Protein AF-A0A2V3HYH1-F1 (afdb_monomer_lite)

Radius of gyration: 21.78 Å; chains: 1; bounding box: 63×50×68 Å

pLDDT: mean 73.26, std 20.96, range [28.94, 97.0]

Secondary structure (DSSP, 8-state):
-THHHHHHHHHHHHHHHHHHHHHHHHHHSPPPPPEEEE---BTTSPEEEEEE--GGG-EEEEEEEEEEEEEPPPHHHHHHHTT--TTSPPPTTSPPPPPGGGS-S-S----TTS-------SSGGGG-PPPPSEEEE---EEEPTTSEEEEPPPSS---S-EE-SS-EEEEEEEEEEEESSS--EEEEEEE--BPPSSPP--SS-----SS-------------

Structure (mmCIF, N/CA/C/O backbone):
data_AF-A0A2V3HYH1-F1
#
_entry.id   AF-A0A2V3HYH1-F1
#
loop_
_atom_site.group_PDB
_atom_site.id
_atom_site.type_symbol
_atom_site.label_atom_id
_atom_site.label_alt_id
_atom_site.label_comp_id
_atom_site.label_asym_id
_atom_site.label_entity_id
_atom_site.label_seq_id
_atom_site.pdbx_PDB_ins_code
_atom_site.Cartn_x
_atom_site.Cartn_y
_atom_site.Cartn_z
_atom_site.occupancy
_atom_site.B_iso_or_equiv
_atom_site.auth_seq_id
_atom_site.auth_comp_id
_atom_site.auth_asym_id
_atom_site.auth_atom_id
_atom_site.pdbx_PDB_model_num
ATOM 1 N N . ALA A 1 1 ? -46.732 11.524 -10.555 1.00 55.75 1 ALA A N 1
ATOM 2 C CA . ALA A 1 1 ? -45.590 10.914 -11.275 1.00 55.75 1 ALA A CA 1
ATOM 3 C C . ALA A 1 1 ? -44.258 11.677 -11.117 1.00 55.75 1 ALA A C 1
ATOM 5 O O . ALA A 1 1 ? -43.219 11.071 -11.323 1.00 55.75 1 ALA A O 1
ATOM 6 N N . ALA A 1 2 ? -44.240 12.949 -10.685 1.00 59.69 2 ALA A N 1
ATOM 7 C CA . ALA A 1 2 ? -43.010 13.745 -10.530 1.00 59.69 2 ALA A CA 1
ATOM 8 C C . ALA A 1 2 ? -42.016 13.390 -9.379 1.00 59.69 2 ALA A C 1
ATOM 10 O O . ALA A 1 2 ? -40.836 13.688 -9.549 1.00 59.69 2 ALA A O 1
ATOM 11 N N . PRO A 1 3 ? -42.383 12.758 -8.238 1.00 65.25 3 PRO A N 1
ATOM 12 C CA . PRO A 1 3 ? -41.445 12.620 -7.110 1.00 65.25 3 PRO A CA 1
ATOM 13 C C . PRO A 1 3 ? -40.367 11.535 -7.307 1.00 65.25 3 PRO A C 1
ATOM 15 O O . PRO A 1 3 ? -39.332 11.575 -6.650 1.00 65.25 3 PRO A O 1
ATOM 18 N N . LEU A 1 4 ? -40.566 10.594 -8.238 1.00 68.12 4 LEU A N 1
ATOM 19 C CA . LEU A 1 4 ? -39.619 9.503 -8.514 1.00 68.12 4 LEU A CA 1
ATOM 20 C C . LEU A 1 4 ? -38.422 9.930 -9.376 1.00 68.12 4 LEU A C 1
ATOM 22 O O . LEU A 1 4 ? -37.356 9.337 -9.262 1.00 68.12 4 LEU A O 1
ATOM 26 N N . ILE A 1 5 ? -38.570 10.973 -10.201 1.00 80.00 5 ILE A N 1
ATOM 27 C CA . ILE A 1 5 ? -37.501 11.440 -11.103 1.00 80.00 5 ILE A CA 1
ATOM 28 C C . ILE A 1 5 ? -36.428 12.226 -10.330 1.00 80.00 5 ILE A C 1
ATOM 30 O O . ILE A 1 5 ? -35.252 12.177 -10.680 1.00 80.00 5 ILE A O 1
ATOM 34 N N . LEU A 1 6 ? -36.811 12.920 -9.251 1.00 84.56 6 LEU A N 1
ATOM 35 C CA . LEU A 1 6 ? -35.889 13.744 -8.460 1.00 84.56 6 LEU A CA 1
ATOM 36 C C . LEU A 1 6 ? -35.186 12.963 -7.335 1.00 84.56 6 LEU A C 1
ATOM 38 O O . LEU A 1 6 ? -34.133 13.384 -6.857 1.00 84.56 6 LEU A O 1
ATOM 42 N N . ALA A 1 7 ? -35.731 11.814 -6.926 1.00 88.69 7 ALA A N 1
ATOM 43 C CA . ALA A 1 7 ? -35.182 11.010 -5.835 1.00 88.69 7 ALA A CA 1
ATOM 44 C C . ALA A 1 7 ? -33.704 10.601 -6.042 1.00 88.69 7 ALA A C 1
ATOM 46 O O . ALA A 1 7 ? -32.920 10.788 -5.110 1.00 88.69 7 ALA A O 1
ATOM 47 N N . PRO A 1 8 ? -33.256 10.146 -7.233 1.00 87.50 8 PRO A N 1
ATOM 48 C CA . PRO A 1 8 ? -31.846 9.809 -7.451 1.00 87.50 8 PRO A CA 1
ATOM 49 C C . PRO A 1 8 ? -30.900 11.006 -7.287 1.00 87.50 8 PRO A C 1
ATOM 51 O O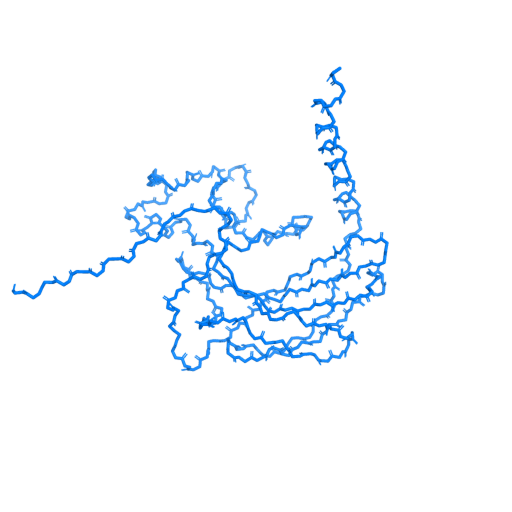 . PRO A 1 8 ? -29.793 10.861 -6.767 1.00 87.50 8 PRO A O 1
ATOM 54 N N . LEU A 1 9 ? -31.335 12.201 -7.700 1.00 88.56 9 LEU A N 1
ATOM 55 C CA . LEU A 1 9 ? -30.552 13.430 -7.557 1.00 88.56 9 LEU A CA 1
ATOM 56 C C . LEU A 1 9 ? -30.429 13.834 -6.087 1.00 88.56 9 LEU A C 1
ATOM 58 O O . LEU A 1 9 ? -29.333 14.151 -5.633 1.00 88.56 9 LEU A O 1
ATOM 62 N N . LEU A 1 10 ? -31.523 13.753 -5.328 1.00 88.62 10 LEU A N 1
ATOM 63 C CA . LEU A 1 10 ? -31.511 14.031 -3.891 1.00 88.62 10 LEU A CA 1
ATOM 64 C C . LEU A 1 10 ? -30.604 13.058 -3.129 1.00 88.62 10 LEU A C 1
ATOM 66 O O . LEU A 1 10 ? -29.829 13.494 -2.282 1.00 88.62 10 LEU A O 1
ATOM 70 N N . ILE A 1 11 ? -30.632 11.765 -3.471 1.00 89.56 11 ILE A N 1
ATOM 71 C CA . ILE A 1 11 ? -29.738 10.763 -2.871 1.00 89.56 11 ILE A CA 1
ATOM 72 C C . ILE A 1 11 ? -28.270 11.113 -3.139 1.00 89.56 11 ILE A C 1
ATOM 74 O O . ILE A 1 11 ? -27.468 11.088 -2.209 1.00 89.56 11 ILE A O 1
ATOM 78 N N . ARG A 1 12 ? -27.914 11.492 -4.375 1.00 87.06 12 ARG A N 1
ATOM 79 C CA . ARG A 1 12 ? -26.540 11.912 -4.708 1.00 87.06 12 ARG A CA 1
ATOM 80 C C . ARG A 1 12 ? -26.102 13.143 -3.926 1.00 87.06 12 ARG A C 1
ATOM 82 O O . ARG A 1 12 ? -24.989 13.169 -3.416 1.00 87.06 12 ARG A O 1
ATOM 89 N N . VAL A 1 13 ? -26.970 14.147 -3.814 1.00 91.19 13 VAL A N 1
ATOM 90 C CA . VAL A 1 13 ? -26.664 15.358 -3.042 1.00 91.19 13 VAL A CA 1
ATOM 91 C C . VAL A 1 13 ? -26.422 15.004 -1.576 1.00 91.19 13 VAL A C 1
ATOM 93 O O . VAL A 1 13 ? -25.418 15.427 -1.012 1.00 91.19 13 VAL A O 1
ATOM 96 N N . ILE A 1 14 ? -27.287 14.185 -0.973 1.00 90.75 14 ILE A N 1
ATOM 97 C CA . ILE A 1 14 ? -27.125 13.738 0.417 1.00 90.75 14 ILE A CA 1
ATOM 98 C C . ILE A 1 14 ? -25.821 12.950 0.585 1.00 90.75 14 ILE A C 1
ATOM 100 O O . ILE A 1 14 ? -25.060 13.239 1.504 1.00 90.75 14 ILE A O 1
ATOM 104 N N . ALA A 1 15 ? -25.532 12.002 -0.309 1.00 85.94 15 ALA A N 1
ATOM 105 C CA . ALA A 1 15 ? -24.303 11.216 -0.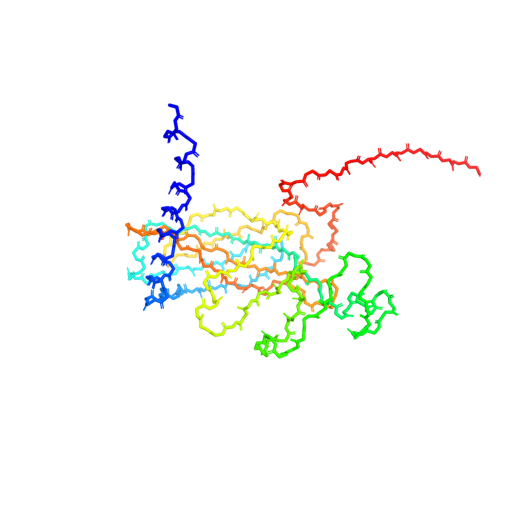269 1.00 85.94 15 ALA A CA 1
ATOM 106 C C . ALA A 1 15 ? -23.051 12.106 -0.342 1.00 85.94 15 ALA A C 1
ATOM 108 O O . ALA A 1 15 ? -22.154 11.953 0.482 1.00 85.94 15 ALA A O 1
ATOM 109 N N . ASN A 1 16 ? -23.028 13.086 -1.251 1.00 84.06 16 ASN A N 1
ATOM 110 C CA . ASN A 1 16 ? -21.917 14.030 -1.378 1.00 84.06 16 ASN A CA 1
ATOM 111 C C . ASN A 1 16 ? -21.762 14.910 -0.130 1.00 84.06 16 ASN A C 1
ATOM 113 O O . ASN A 1 16 ? -20.646 15.137 0.322 1.00 84.06 16 ASN A O 1
ATOM 117 N N . VAL A 1 17 ? -22.863 15.397 0.453 1.00 86.81 17 VAL A N 1
ATOM 118 C CA . VAL A 1 17 ? -22.817 16.206 1.685 1.00 86.81 17 VAL A CA 1
ATOM 119 C C . VAL A 1 17 ? -22.266 15.395 2.854 1.00 86.81 17 VAL A C 1
ATOM 121 O O . VAL A 1 17 ? -21.447 15.898 3.620 1.00 86.81 17 VAL A O 1
ATOM 124 N N . ILE A 1 18 ? -22.711 14.147 2.998 1.00 84.19 18 ILE A N 1
ATOM 125 C CA . ILE A 1 18 ? -22.201 13.237 4.021 1.00 84.19 18 ILE A CA 1
ATOM 126 C C . ILE A 1 18 ? -20.696 13.007 3.808 1.00 84.19 18 ILE A C 1
ATOM 128 O O . ILE A 1 18 ? -19.930 13.101 4.766 1.00 84.19 18 ILE A O 1
ATOM 132 N N . ASP A 1 19 ? -20.266 12.783 2.565 1.00 78.75 19 ASP A N 1
ATOM 133 C CA . ASP A 1 19 ? -18.853 12.587 2.243 1.00 78.75 19 ASP A CA 1
ATOM 134 C C . ASP A 1 19 ? -17.998 13.815 2.592 1.00 78.75 19 ASP A C 1
ATOM 136 O O . ASP A 1 19 ? -17.008 13.690 3.310 1.00 78.75 19 ASP A O 1
ATOM 140 N N . VAL A 1 20 ? -18.438 15.021 2.214 1.00 79.88 20 VAL A N 1
ATOM 141 C CA . VAL A 1 20 ? -17.752 16.287 2.542 1.00 79.88 20 VAL A CA 1
ATOM 142 C C . VAL A 1 20 ? -17.616 16.493 4.050 1.00 79.88 20 VAL A C 1
ATOM 144 O O . VAL A 1 20 ? -16.563 16.926 4.522 1.00 79.88 20 VAL A O 1
ATOM 147 N N . ARG A 1 21 ? -18.659 16.182 4.832 1.00 79.31 21 ARG A N 1
ATOM 148 C CA . ARG A 1 21 ? -18.591 16.296 6.299 1.00 79.31 21 ARG A CA 1
ATOM 149 C C . ARG A 1 21 ? -17.493 15.408 6.871 1.00 79.31 21 ARG A C 1
ATOM 151 O O . ARG A 1 21 ? -16.738 15.867 7.721 1.00 79.31 21 ARG A O 1
ATOM 158 N N . TRP A 1 22 ? -17.362 14.187 6.369 1.00 74.06 22 TRP A N 1
ATOM 159 C CA . TRP A 1 22 ? -16.335 13.256 6.826 1.00 74.06 22 TRP A CA 1
ATOM 160 C C . TRP A 1 22 ? -14.927 13.657 6.407 1.00 74.06 22 TRP A C 1
ATOM 162 O O . TRP A 1 22 ? -14.009 13.565 7.217 1.00 74.06 22 TRP A O 1
ATOM 172 N N . GLN A 1 23 ? -14.751 14.150 5.180 1.00 71.00 23 GLN A N 1
ATOM 173 C CA . GLN A 1 23 ? -13.467 14.709 4.748 1.00 71.00 23 GLN A CA 1
ATOM 174 C C . GLN A 1 23 ? -13.038 15.857 5.665 1.00 71.00 23 GLN A C 1
ATOM 176 O O . GLN A 1 23 ? -11.879 15.950 6.061 1.00 71.00 23 GLN A O 1
ATOM 181 N N . HIS A 1 24 ? -13.991 16.706 6.048 1.00 73.88 24 HIS A N 1
ATOM 182 C CA . HIS A 1 24 ? -13.742 17.825 6.943 1.00 73.88 24 HIS A CA 1
ATOM 183 C C . HIS A 1 24 ? -13.420 17.389 8.380 1.00 73.88 24 HIS A C 1
ATOM 185 O O . HIS A 1 24 ? -12.557 17.989 9.015 1.00 73.88 24 HIS A O 1
ATOM 191 N N . GLU A 1 25 ? -14.090 16.356 8.895 1.00 72.50 25 GLU A N 1
ATOM 192 C CA . GLU A 1 25 ? -13.777 15.759 10.200 1.00 72.50 25 GLU A CA 1
ATOM 193 C C . GLU A 1 25 ? -12.368 15.156 10.209 1.00 72.50 25 GLU A C 1
ATOM 195 O O . GLU A 1 25 ? -11.582 15.468 11.099 1.00 72.50 25 GLU A O 1
ATOM 200 N N . PHE A 1 26 ? -12.005 14.389 9.179 1.00 70.44 26 PHE A N 1
ATOM 201 C CA . PHE A 1 26 ? -10.666 13.813 9.067 1.00 70.44 26 PHE A CA 1
ATOM 202 C C . PHE A 1 26 ? -9.584 14.892 8.907 1.00 70.44 26 PHE A C 1
ATOM 204 O O . PHE A 1 26 ? -8.518 14.795 9.504 1.00 70.44 26 PHE A O 1
ATOM 211 N N . ALA A 1 27 ? -9.845 15.947 8.128 1.00 67.25 27 ALA A N 1
ATOM 212 C CA . ALA A 1 27 ? -8.895 17.045 7.954 1.00 67.25 27 ALA A CA 1
ATOM 213 C C . ALA A 1 27 ? -8.644 17.837 9.251 1.00 67.25 27 ALA A C 1
ATOM 215 O O . ALA A 1 27 ? -7.575 18.424 9.407 1.00 67.25 27 ALA A O 1
ATOM 216 N N . LYS A 1 28 ? -9.621 17.879 10.167 1.00 68.06 28 LYS A N 1
ATOM 217 C CA . LYS A 1 28 ? -9.492 18.540 11.475 1.00 68.06 28 LYS A CA 1
ATOM 218 C C . LYS A 1 28 ? -8.743 17.701 12.501 1.00 68.06 28 LYS A C 1
ATOM 220 O O . LYS A 1 28 ? -8.062 18.279 13.341 1.00 68.06 28 LYS A O 1
ATOM 225 N N . ASP A 1 29 ? -8.903 16.385 12.439 1.00 68.62 29 ASP A N 1
ATOM 226 C CA . ASP A 1 29 ? -8.300 15.435 13.370 1.00 68.62 29 ASP A CA 1
ATOM 227 C C . ASP A 1 29 ? -7.656 14.272 12.592 1.00 68.62 29 ASP A C 1
ATOM 229 O O . ASP A 1 29 ? -8.233 13.176 12.479 1.00 68.62 29 ASP A O 1
ATOM 233 N N . PRO A 1 30 ? -6.494 14.529 11.954 1.00 69.50 30 PRO A N 1
ATOM 234 C CA . PRO A 1 30 ? -5.793 13.507 11.200 1.00 69.50 30 PRO A CA 1
ATOM 235 C C . PRO A 1 30 ? -5.370 12.394 12.153 1.00 69.50 30 PRO A C 1
ATOM 237 O O . PRO A 1 30 ? -4.757 12.633 13.190 1.00 69.50 30 PRO A O 1
ATOM 240 N N . GLN A 1 31 ? -5.708 11.164 11.787 1.00 74.50 31 GLN A N 1
ATOM 241 C CA . GLN A 1 31 ? -5.464 10.008 12.639 1.00 74.50 31 GLN A CA 1
ATOM 242 C C . GLN A 1 31 ? -3.965 9.765 12.822 1.00 74.50 31 GLN A C 1
ATOM 244 O O . GLN A 1 31 ? -3.185 9.903 11.874 1.00 74.50 31 GLN A O 1
ATOM 249 N N . THR A 1 32 ? -3.584 9.358 14.032 1.00 77.56 32 THR A N 1
ATOM 250 C CA . THR A 1 32 ? -2.212 8.958 14.347 1.00 77.56 32 THR A CA 1
ATOM 251 C C . THR A 1 32 ? -1.793 7.787 13.448 1.00 77.56 32 THR A C 1
ATOM 253 O O . THR A 1 32 ? -2.542 6.809 13.339 1.00 77.56 32 THR A O 1
ATOM 25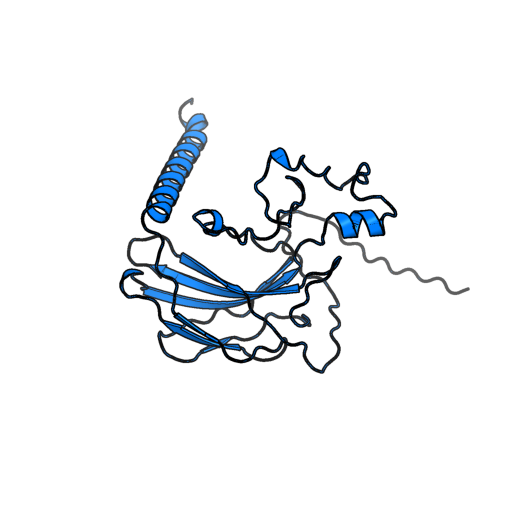6 N N . PRO A 1 33 ? -0.620 7.864 12.793 1.00 79.19 33 PRO A N 1
ATOM 257 C CA . PRO A 1 33 ? -0.064 6.752 12.027 1.00 79.19 33 PRO A CA 1
ATOM 258 C C . PRO A 1 33 ? 0.070 5.479 12.879 1.00 79.19 33 PRO A C 1
ATOM 260 O O . PRO A 1 33 ? 0.459 5.588 14.044 1.00 79.19 33 PRO A O 1
ATOM 263 N N . PRO A 1 34 ? -0.202 4.280 12.333 1.00 87.19 34 PRO A N 1
ATOM 264 C CA . PRO A 1 34 ? 0.166 3.039 13.003 1.00 87.19 34 PRO A CA 1
ATOM 265 C C . PRO A 1 34 ? 1.693 2.915 13.080 1.00 87.19 34 PRO A C 1
ATOM 267 O O . PRO A 1 34 ? 2.409 3.318 12.162 1.00 87.19 34 PRO A O 1
ATOM 270 N N . GLU A 1 35 ? 2.193 2.330 14.161 1.00 90.50 35 GLU A N 1
ATOM 271 C CA . GLU A 1 35 ? 3.593 1.935 14.269 1.00 90.50 35 GLU A CA 1
ATOM 272 C C . GLU A 1 35 ? 3.799 0.617 13.514 1.00 90.50 35 GLU A C 1
ATOM 274 O O . GLU A 1 35 ? 3.053 -0.350 13.707 1.00 90.50 35 GLU A O 1
ATOM 279 N N . LEU A 1 36 ? 4.799 0.599 12.631 1.00 91.88 36 LEU A N 1
ATOM 280 C CA . LEU A 1 36 ? 5.097 -0.521 11.745 1.00 91.88 36 LEU A CA 1
ATOM 281 C C . LEU A 1 36 ? 6.545 -0.960 11.933 1.00 91.88 36 LEU A C 1
ATOM 283 O O . LEU A 1 36 ? 7.468 -0.158 11.801 1.00 91.88 36 LEU A O 1
ATOM 287 N N . VAL A 1 37 ? 6.739 -2.252 12.183 1.00 95.06 37 VAL A N 1
ATOM 288 C CA . VAL A 1 37 ? 8.052 -2.900 12.111 1.00 95.06 37 VAL A CA 1
ATOM 289 C C . VAL A 1 37 ? 8.010 -3.863 10.937 1.00 95.06 37 VAL A C 1
ATOM 291 O O . VAL A 1 37 ? 7.275 -4.848 10.970 1.00 95.06 37 VAL A O 1
ATOM 294 N N . ILE A 1 38 ? 8.764 -3.548 9.887 1.00 93.44 38 ILE A N 1
ATOM 295 C CA . ILE A 1 38 ? 8.757 -4.276 8.616 1.00 93.44 38 ILE A CA 1
ATOM 296 C C . ILE A 1 38 ? 10.118 -4.958 8.443 1.00 93.44 38 ILE A C 1
ATOM 298 O O . ILE A 1 38 ? 11.161 -4.325 8.611 1.00 93.44 38 ILE A O 1
ATOM 302 N N . GLY A 1 39 ? 10.102 -6.258 8.154 1.00 91.88 39 GLY A N 1
ATOM 303 C CA . GLY A 1 39 ? 11.300 -7.038 7.849 1.00 91.88 39 GLY A CA 1
ATOM 304 C C . GLY A 1 39 ? 11.835 -6.790 6.430 1.00 91.88 39 GLY A C 1
ATOM 305 O O . GLY A 1 39 ? 11.235 -6.040 5.661 1.00 91.88 39 GLY A O 1
ATOM 306 N N . PRO A 1 40 ? 12.954 -7.432 6.051 1.00 92.00 40 PRO A N 1
ATOM 307 C CA . PRO A 1 40 ? 13.430 -7.400 4.670 1.00 92.00 40 PRO A CA 1
ATOM 308 C C . PRO A 1 40 ? 12.369 -7.982 3.727 1.00 92.00 40 PRO A C 1
ATOM 310 O O . PRO A 1 40 ? 11.697 -8.960 4.067 1.00 92.00 40 PRO A O 1
ATOM 313 N N . ALA A 1 41 ? 12.226 -7.378 2.549 1.00 91.25 41 ALA A N 1
ATOM 314 C CA . ALA A 1 41 ? 11.209 -7.742 1.576 1.00 91.25 41 ALA A CA 1
ATOM 315 C C . ALA A 1 41 ? 11.858 -8.242 0.283 1.00 91.25 41 ALA A C 1
ATOM 317 O O . ALA A 1 41 ? 12.712 -7.571 -0.291 1.00 91.25 41 ALA A O 1
ATOM 318 N N . THR A 1 42 ? 11.414 -9.398 -0.200 1.00 92.19 42 THR A N 1
ATOM 319 C CA . THR A 1 42 ? 11.831 -9.970 -1.486 1.00 92.19 42 THR A CA 1
ATOM 320 C C . THR A 1 42 ? 10.583 -10.357 -2.264 1.00 92.19 42 THR A C 1
ATOM 322 O O . THR A 1 42 ? 9.614 -10.836 -1.678 1.00 92.19 42 THR A O 1
ATOM 325 N N . SER A 1 43 ? 10.593 -10.129 -3.576 1.00 89.50 43 SER A N 1
ATOM 326 C CA . SER A 1 43 ? 9.411 -10.273 -4.445 1.00 89.50 43 SER A CA 1
ATOM 327 C C . SER A 1 43 ? 8.714 -11.647 -4.411 1.00 89.50 43 SER A C 1
ATOM 329 O O . SER A 1 43 ? 7.520 -11.726 -4.695 1.00 89.50 43 SER A O 1
ATOM 331 N N . ASP A 1 44 ? 9.414 -12.721 -4.035 1.00 88.81 44 ASP A N 1
ATOM 332 C CA . ASP A 1 44 ? 8.915 -14.102 -3.985 1.00 88.81 44 ASP A CA 1
ATOM 333 C C . ASP A 1 44 ? 8.813 -14.685 -2.561 1.00 88.81 44 ASP A C 1
ATOM 335 O O . ASP A 1 44 ? 8.447 -15.854 -2.383 1.00 88.81 44 ASP A O 1
ATOM 339 N N . HIS A 1 45 ? 9.101 -13.890 -1.530 1.00 90.69 45 HIS A N 1
ATOM 340 C CA . HIS A 1 45 ? 9.095 -14.334 -0.140 1.00 90.69 45 HIS A CA 1
ATOM 341 C C . HIS A 1 45 ? 8.036 -13.608 0.698 1.00 90.69 45 HIS A C 1
ATOM 343 O O . HIS A 1 45 ? 7.715 -12.449 0.436 1.00 90.69 45 HIS A O 1
ATOM 349 N N . PRO A 1 46 ? 7.470 -14.269 1.726 1.00 93.81 46 PRO A N 1
ATOM 350 C CA . PRO A 1 46 ? 6.547 -13.606 2.635 1.00 93.81 46 PRO A CA 1
ATOM 351 C C . PRO A 1 46 ? 7.198 -12.438 3.385 1.00 93.81 46 PRO A C 1
ATOM 353 O O . PRO A 1 46 ? 8.301 -12.572 3.913 1.00 93.81 46 PRO A O 1
ATOM 356 N N . LEU A 1 47 ? 6.471 -11.327 3.501 1.00 95.94 47 LEU A N 1
ATOM 357 C CA . LEU A 1 47 ? 6.869 -10.151 4.266 1.00 95.94 47 LEU A CA 1
ATOM 358 C C . LEU A 1 47 ? 6.534 -10.337 5.751 1.00 95.94 47 LEU A C 1
ATOM 360 O O . LEU A 1 47 ? 5.367 -10.520 6.101 1.00 95.94 47 LEU A O 1
ATOM 364 N N . SER A 1 48 ? 7.540 -10.237 6.620 1.00 96.62 48 SER A N 1
ATOM 365 C CA . SER A 1 48 ? 7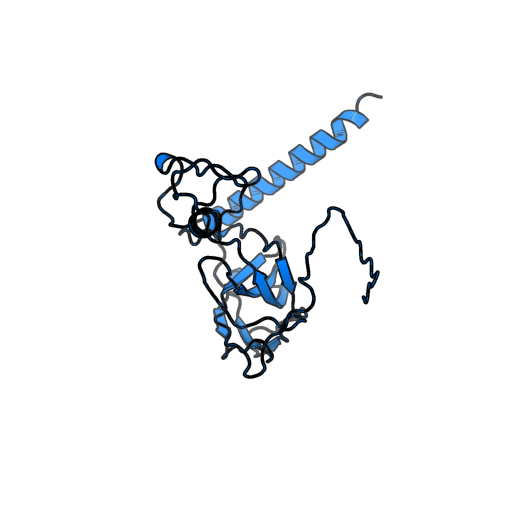.337 -10.099 8.068 1.00 96.62 48 SER A CA 1
ATOM 366 C C . SER A 1 48 ? 6.905 -8.675 8.409 1.00 96.62 48 SER A C 1
ATOM 368 O O . SER A 1 48 ? 7.609 -7.718 8.076 1.00 96.62 48 SER A O 1
ATOM 370 N N . VAL A 1 49 ? 5.780 -8.527 9.108 1.00 96.62 49 VAL A N 1
ATOM 371 C CA . VAL A 1 49 ? 5.307 -7.229 9.596 1.00 96.62 49 VAL A CA 1
ATOM 372 C C . VAL A 1 49 ? 4.673 -7.338 10.978 1.00 96.62 49 VAL A C 1
ATOM 374 O O . VAL A 1 49 ? 3.874 -8.235 11.241 1.00 96.62 49 VAL A O 1
ATOM 377 N N . THR A 1 50 ? 4.979 -6.374 11.839 1.00 96.94 50 THR A N 1
ATOM 378 C CA . THR A 1 50 ? 4.273 -6.139 13.101 1.00 96.94 50 THR A CA 1
ATOM 379 C C . THR A 1 50 ? 3.581 -4.786 13.027 1.00 96.94 50 THR A C 1
ATOM 381 O O . THR A 1 50 ? 4.210 -3.787 12.673 1.00 96.94 50 THR A O 1
ATOM 384 N N . VAL A 1 51 ? 2.290 -4.753 13.363 1.00 95.31 51 VAL A N 1
ATOM 385 C CA . VAL A 1 51 ? 1.461 -3.541 13.317 1.00 95.31 51 VAL A CA 1
ATOM 386 C C . VAL A 1 51 ? 0.922 -3.234 14.707 1.00 95.31 51 VAL A C 1
ATOM 388 O O . VAL A 1 51 ? 0.295 -4.092 15.333 1.00 95.31 51 VAL A O 1
ATOM 391 N N . THR A 1 52 ? 1.092 -1.992 15.151 1.00 93.75 52 THR A N 1
ATOM 392 C CA . THR A 1 52 ? 0.506 -1.475 16.392 1.00 93.75 52 THR A CA 1
ATOM 393 C C . THR A 1 52 ? -0.269 -0.201 16.075 1.00 93.75 52 THR A C 1
ATOM 395 O O . THR A 1 52 ? 0.285 0.756 15.541 1.00 93.75 52 THR A O 1
ATOM 398 N N . ALA A 1 53 ? -1.570 -0.186 16.366 1.00 89.94 53 ALA A N 1
ATOM 399 C CA . ALA A 1 53 ? -2.402 0.998 16.183 1.00 89.94 53 ALA A CA 1
ATOM 400 C C . ALA A 1 53 ? -2.594 1.704 17.528 1.00 89.94 53 ALA A C 1
ATOM 402 O O . ALA A 1 53 ? -2.788 1.049 18.549 1.00 89.94 53 ALA A O 1
ATOM 403 N N . ASP A 1 54 ? -2.578 3.035 17.523 1.00 87.50 54 ASP A N 1
ATOM 404 C CA . ASP A 1 54 ? -2.859 3.818 18.726 1.00 87.50 54 ASP A CA 1
ATOM 405 C C . ASP A 1 54 ? -4.308 3.595 19.206 1.00 87.50 54 ASP A C 1
ATOM 407 O O . ASP A 1 54 ? -5.230 3.438 18.395 1.00 87.50 54 ASP A O 1
ATOM 411 N N . GLU A 1 55 ? -4.534 3.598 20.523 1.00 84.50 55 GLU A N 1
ATOM 412 C CA . GLU A 1 55 ? -5.870 3.404 21.105 1.00 84.50 55 GLU A CA 1
ATOM 413 C C . GLU A 1 55 ? -6.884 4.446 20.604 1.00 84.50 55 GLU A C 1
ATOM 415 O O . GLU A 1 55 ? -8.058 4.117 20.403 1.00 84.50 55 GLU A O 1
ATOM 420 N N . SER A 1 56 ? -6.435 5.676 20.324 1.00 82.88 56 SER A N 1
ATOM 421 C CA . SER A 1 56 ? -7.267 6.756 19.773 1.00 82.88 56 SER A CA 1
ATOM 422 C C . SER A 1 56 ? -7.879 6.420 18.410 1.00 82.88 56 SER A C 1
ATOM 424 O O . SER A 1 56 ? -8.939 6.945 18.070 1.00 82.88 56 SER A O 1
ATOM 426 N N . VAL A 1 57 ? -7.281 5.490 17.654 1.00 82.62 57 VAL A N 1
ATOM 427 C CA . VAL A 1 57 ? -7.812 5.021 16.364 1.00 82.62 57 VAL A CA 1
ATOM 428 C C . VAL A 1 57 ? -9.082 4.180 16.561 1.00 82.62 57 VAL A C 1
ATOM 430 O O . VAL A 1 57 ? -9.892 4.048 15.639 1.00 82.62 57 VAL A O 1
ATOM 433 N N . GLY A 1 58 ? -9.294 3.596 17.748 1.00 87.19 58 GLY A N 1
ATOM 434 C CA . GLY A 1 58 ? -10.467 2.768 18.040 1.00 87.19 58 GLY A CA 1
ATOM 435 C C . GLY A 1 58 ? -10.566 1.534 17.134 1.00 87.19 58 GLY A C 1
ATOM 436 O O . GLY A 1 58 ? -11.659 1.177 16.676 1.00 87.19 58 GLY A O 1
ATOM 437 N N . ALA A 1 59 ? -9.420 0.921 16.817 1.00 90.00 59 ALA A N 1
ATOM 438 C CA . ALA A 1 59 ? -9.315 -0.216 15.908 1.00 90.00 59 ALA A CA 1
ATOM 439 C C . ALA A 1 59 ? -10.012 -1.467 16.476 1.00 90.00 59 ALA A C 1
ATOM 441 O O . ALA A 1 59 ? -9.633 -2.011 17.506 1.00 90.00 59 ALA A O 1
ATOM 442 N N . THR A 1 60 ? -11.027 -1.953 15.762 1.00 92.50 60 THR A N 1
ATOM 443 C CA . THR A 1 60 ? -11.777 -3.183 16.087 1.00 92.50 60 THR A CA 1
ATOM 444 C C . THR A 1 60 ? -11.225 -4.417 15.374 1.00 92.50 60 THR A C 1
ATOM 446 O O . THR A 1 60 ? -11.322 -5.530 15.883 1.00 92.50 60 THR A O 1
ATOM 449 N N . SER A 1 61 ? -10.651 -4.236 14.184 1.00 94.75 61 SER A N 1
ATOM 450 C CA . SER A 1 61 ? -9.944 -5.284 13.448 1.00 94.75 61 SER A CA 1
ATOM 451 C C . SER A 1 61 ? -8.998 -4.654 12.438 1.00 94.75 61 SER A C 1
ATOM 453 O O . SER A 1 61 ? -9.388 -3.689 11.774 1.00 94.75 61 SER A O 1
ATOM 455 N N . ILE A 1 62 ? -7.820 -5.244 12.267 1.00 95.56 62 ILE A N 1
ATOM 456 C CA . ILE A 1 62 ? -6.829 -4.835 11.272 1.00 95.56 62 ILE A CA 1
ATOM 457 C C . ILE A 1 62 ? -6.646 -5.993 10.294 1.00 95.56 62 ILE A C 1
ATOM 459 O O . ILE A 1 62 ? -6.524 -7.142 10.714 1.00 95.56 62 ILE A O 1
ATOM 463 N N . HIS A 1 63 ? -6.666 -5.693 9.001 1.00 97.00 63 HIS A N 1
ATOM 464 C CA . HIS A 1 63 ? -6.252 -6.623 7.955 1.00 97.00 63 HIS A CA 1
ATOM 465 C C . HIS A 1 63 ? -5.103 -6.002 7.177 1.00 97.00 63 HIS A C 1
ATOM 467 O O . HIS A 1 63 ? -5.099 -4.785 6.989 1.00 97.00 63 HIS A O 1
ATOM 473 N N . ALA A 1 64 ? -4.166 -6.820 6.720 1.00 97.00 64 ALA A N 1
ATOM 474 C CA . ALA A 1 64 ? -3.031 -6.372 5.936 1.00 97.00 64 ALA A CA 1
ATOM 475 C C . ALA A 1 64 ? -2.790 -7.277 4.731 1.00 97.00 64 ALA A C 1
ATOM 477 O O . ALA A 1 64 ? -3.089 -8.471 4.769 1.00 97.00 64 ALA A O 1
ATOM 478 N N . TRP A 1 65 ? -2.268 -6.693 3.661 1.00 96.94 65 TRP A N 1
ATOM 479 C CA . TRP A 1 65 ? -1.760 -7.413 2.500 1.00 96.94 65 TRP A CA 1
ATOM 480 C C . TRP A 1 65 ? -0.680 -6.587 1.815 1.00 96.94 65 TRP A C 1
ATOM 482 O O . TRP A 1 65 ? -0.627 -5.364 1.956 1.00 96.94 65 TRP A O 1
ATOM 492 N N . VAL A 1 66 ? 0.181 -7.269 1.070 1.00 96.19 66 VAL A N 1
ATOM 493 C CA . VAL A 1 66 ? 1.137 -6.622 0.173 1.00 96.19 66 VAL A CA 1
ATOM 494 C C . VAL A 1 66 ? 0.445 -6.376 -1.161 1.00 96.19 66 VAL A C 1
ATOM 496 O O . VAL A 1 66 ? -0.324 -7.219 -1.622 1.00 96.19 66 VAL A O 1
ATOM 499 N N . ARG A 1 67 ? 0.713 -5.237 -1.787 1.00 94.19 67 ARG A N 1
ATOM 500 C CA . ARG A 1 67 ? 0.289 -4.916 -3.146 1.00 94.19 67 ARG A CA 1
ATOM 501 C C . ARG A 1 67 ? 1.504 -4.507 -3.961 1.00 94.19 67 ARG A C 1
ATOM 503 O O . ARG A 1 67 ? 2.386 -3.815 -3.468 1.00 94.19 67 ARG A O 1
ATOM 510 N N . VAL A 1 68 ? 1.508 -4.906 -5.223 1.00 93.38 68 VAL A N 1
ATOM 511 C CA . VAL A 1 68 ? 2.476 -4.461 -6.225 1.00 93.38 68 VAL A CA 1
ATOM 512 C C . VAL A 1 68 ? 1.734 -3.908 -7.425 1.00 93.38 68 VAL A C 1
ATOM 514 O O . VAL A 1 68 ? 0.672 -4.419 -7.778 1.00 93.38 68 VAL A O 1
ATOM 517 N N . GLY A 1 69 ? 2.272 -2.881 -8.067 1.00 90.06 69 GLY A N 1
ATOM 518 C CA . GLY A 1 69 ? 1.701 -2.365 -9.298 1.00 90.06 69 GLY A CA 1
ATOM 519 C C . GLY A 1 69 ? 2.666 -1.546 -10.134 1.00 90.06 69 GLY A C 1
ATOM 520 O O . GLY A 1 69 ? 3.770 -1.204 -9.711 1.00 90.06 69 GLY A O 1
ATOM 521 N N . LEU A 1 70 ? 2.222 -1.255 -11.354 1.00 86.06 70 LEU A N 1
ATOM 522 C CA . LEU A 1 70 ? 2.914 -0.367 -12.275 1.00 86.06 70 LEU A CA 1
ATOM 523 C C . LEU A 1 70 ? 2.388 1.052 -12.093 1.00 86.06 70 LEU A C 1
ATOM 525 O O . LEU A 1 70 ? 1.188 1.304 -12.250 1.00 86.06 70 LEU A O 1
ATOM 529 N N . LEU A 1 71 ? 3.296 1.977 -11.800 1.00 81.44 71 LEU A N 1
ATOM 530 C CA . LEU A 1 71 ? 3.003 3.400 -11.871 1.00 81.44 71 LEU A CA 1
ATOM 531 C C . LEU A 1 71 ? 3.139 3.884 -13.312 1.00 81.44 71 LEU A C 1
ATOM 533 O O . LEU A 1 71 ? 3.821 3.285 -14.148 1.00 81.44 71 LEU A O 1
ATOM 537 N N . THR A 1 72 ? 2.479 4.998 -13.592 1.00 76.44 72 THR A N 1
ATOM 538 C CA . THR A 1 72 ? 2.572 5.669 -14.884 1.00 76.44 72 THR A CA 1
ATOM 539 C C . THR A 1 72 ? 4.030 6.050 -15.173 1.00 76.44 72 THR A C 1
ATOM 541 O O . THR A 1 72 ? 4.732 6.510 -14.266 1.00 76.44 72 THR A O 1
ATOM 544 N N . PRO A 1 73 ? 4.516 5.856 -16.409 1.00 75.00 73 PRO A N 1
ATOM 545 C CA . PRO A 1 73 ? 5.831 6.342 -16.815 1.00 75.00 73 PRO A CA 1
ATOM 546 C C . PRO A 1 73 ? 5.915 7.870 -16.761 1.00 75.00 73 PRO A C 1
ATOM 548 O O . PRO A 1 73 ? 4.900 8.567 -16.836 1.00 75.00 73 PRO A O 1
ATOM 551 N N . HIS A 1 74 ? 7.139 8.397 -16.721 1.00 74.69 74 HIS A N 1
ATOM 552 C CA . HIS A 1 74 ? 7.351 9.836 -16.818 1.00 74.69 74 HIS A CA 1
ATOM 553 C C . HIS A 1 74 ? 6.940 10.346 -18.205 1.00 74.69 74 HIS A C 1
ATOM 555 O O . HIS A 1 74 ? 7.282 9.760 -19.238 1.00 74.69 74 HIS A O 1
ATOM 561 N N . HIS A 1 75 ? 6.232 11.475 -18.234 1.00 74.12 75 HIS A N 1
ATOM 562 C CA . HIS A 1 75 ? 5.743 12.086 -19.474 1.00 74.12 75 HIS A CA 1
ATOM 563 C C . HIS A 1 75 ? 6.883 12.440 -20.439 1.00 74.12 75 HIS A C 1
ATOM 565 O O . HIS A 1 75 ? 6.837 12.074 -21.614 1.00 74.12 75 HIS A O 1
ATOM 571 N N . ASP A 1 76 ? 7.962 13.032 -19.928 1.00 75.06 76 ASP A N 1
ATOM 572 C CA . ASP A 1 76 ? 9.138 13.386 -20.730 1.00 75.06 76 ASP A CA 1
ATOM 573 C C . ASP A 1 76 ? 9.818 12.156 -21.343 1.00 75.06 76 ASP A C 1
ATOM 575 O O . ASP A 1 76 ? 10.281 12.194 -22.484 1.00 75.06 76 ASP A O 1
ATOM 579 N N . ALA A 1 77 ? 9.843 11.039 -20.611 1.00 76.44 77 ALA A N 1
ATOM 580 C CA . ALA A 1 77 ? 10.395 9.783 -21.103 1.00 76.44 77 ALA A CA 1
ATOM 581 C C . ALA A 1 77 ? 9.533 9.191 -22.227 1.00 76.44 77 ALA A C 1
ATOM 583 O O . ALA A 1 77 ? 10.073 8.683 -23.212 1.00 76.44 77 ALA A O 1
ATOM 584 N N . LEU A 1 78 ? 8.203 9.311 -22.124 1.00 80.56 78 LEU A N 1
ATOM 585 C CA . LEU A 1 78 ? 7.292 8.960 -23.213 1.00 80.56 78 LEU A CA 1
ATOM 586 C C . LEU A 1 78 ? 7.534 9.847 -24.439 1.00 80.56 78 LEU A C 1
ATOM 588 O O . LEU A 1 78 ? 7.700 9.326 -25.541 1.00 80.56 78 LEU A O 1
ATOM 592 N N . LEU A 1 79 ? 7.605 11.170 -24.273 1.00 81.50 79 LEU A N 1
ATOM 593 C CA . LEU A 1 79 ? 7.879 12.089 -25.382 1.00 81.50 79 LEU A CA 1
ATOM 594 C C . LEU A 1 79 ? 9.220 11.783 -26.057 1.00 81.50 79 LEU A C 1
ATOM 596 O O . LEU A 1 79 ? 9.274 11.682 -27.286 1.00 81.50 79 LEU A O 1
ATOM 600 N N . ALA A 1 80 ? 10.272 11.547 -25.273 1.00 83.19 80 ALA A N 1
ATOM 601 C CA . ALA A 1 80 ? 11.579 11.155 -25.783 1.00 83.19 80 ALA A CA 1
ATOM 602 C C . ALA A 1 80 ? 11.519 9.837 -26.575 1.00 83.19 80 ALA A C 1
ATOM 604 O O . ALA A 1 80 ? 12.092 9.755 -27.663 1.00 83.19 80 ALA A O 1
ATOM 605 N N . ALA A 1 81 ? 10.770 8.837 -26.096 1.00 84.25 81 ALA A N 1
ATOM 606 C CA . ALA A 1 81 ? 10.552 7.580 -26.818 1.00 84.25 81 ALA A CA 1
ATOM 607 C C . ALA A 1 81 ? 9.820 7.786 -28.161 1.00 84.25 81 ALA A C 1
ATOM 609 O O . ALA A 1 81 ? 10.099 7.086 -29.134 1.00 84.25 81 ALA A O 1
ATOM 610 N N . TYR A 1 82 ? 8.945 8.793 -28.253 1.00 81.75 82 TYR A N 1
ATOM 611 C CA . TYR A 1 82 ? 8.315 9.237 -29.504 1.00 81.75 82 TYR A CA 1
ATOM 612 C C . TYR A 1 82 ? 9.196 10.175 -30.356 1.00 81.75 82 TYR A C 1
ATOM 614 O O . TYR A 1 82 ? 8.732 10.698 -31.377 1.00 81.75 82 TYR A O 1
ATOM 622 N N . GLY A 1 83 ? 10.449 10.422 -29.960 1.00 83.44 83 GLY A N 1
ATOM 623 C CA . GLY A 1 83 ? 11.363 11.340 -30.647 1.00 83.44 83 GLY A CA 1
ATOM 624 C C . GLY A 1 83 ? 10.908 12.803 -30.590 1.00 83.44 83 GLY A C 1
ATOM 625 O O . GLY A 1 83 ? 11.153 13.571 -31.523 1.00 83.44 83 GLY A O 1
ATOM 626 N N . LYS A 1 84 ? 10.179 13.183 -29.537 1.00 80.62 84 LYS A N 1
ATOM 627 C CA . LYS A 1 84 ? 9.646 14.529 -29.300 1.00 80.62 84 LYS A CA 1
ATOM 628 C C . LYS A 1 84 ? 10.433 15.210 -28.176 1.00 80.62 84 LYS A C 1
ATOM 630 O O . LYS A 1 84 ? 10.862 14.558 -27.231 1.00 80.62 84 LYS A O 1
ATOM 635 N N . ALA A 1 85 ? 10.611 16.525 -28.286 1.00 78.56 85 ALA A N 1
ATOM 636 C CA . ALA A 1 85 ? 11.110 17.342 -27.180 1.00 78.56 85 ALA A CA 1
ATOM 637 C C . ALA A 1 85 ? 10.036 17.467 -26.082 1.00 78.56 85 ALA A C 1
ATOM 639 O O . ALA A 1 85 ? 8.849 17.350 -26.387 1.00 78.56 85 ALA A O 1
ATOM 640 N N . ALA A 1 86 ? 10.442 17.723 -24.835 1.00 70.12 86 ALA A N 1
ATOM 641 C CA . ALA A 1 86 ? 9.541 17.816 -23.677 1.00 70.12 86 ALA A CA 1
ATOM 642 C C . ALA A 1 86 ? 8.465 18.917 -23.816 1.00 70.12 86 ALA A C 1
ATOM 644 O O . ALA A 1 86 ? 7.355 18.795 -23.311 1.00 70.12 86 ALA A O 1
ATOM 645 N N . ASP A 1 87 ? 8.765 19.981 -24.562 1.00 72.56 87 ASP A N 1
ATOM 646 C CA . ASP A 1 87 ? 7.862 21.098 -24.853 1.00 72.56 87 ASP A CA 1
ATOM 647 C C . ASP A 1 87 ? 7.072 20.927 -26.166 1.00 72.56 87 ASP A C 1
ATOM 649 O O . ASP A 1 87 ? 6.266 21.785 -26.544 1.00 72.56 87 ASP A O 1
ATOM 653 N N . ALA A 1 88 ? 7.293 19.829 -26.894 1.00 74.62 88 ALA A N 1
ATOM 654 C CA . ALA A 1 88 ? 6.609 19.577 -28.149 1.00 74.62 88 ALA A CA 1
ATOM 655 C C . ALA A 1 88 ? 5.141 19.198 -27.914 1.00 74.62 88 ALA A C 1
ATOM 657 O O . ALA A 1 88 ? 4.760 18.624 -26.896 1.00 74.62 88 ALA A O 1
ATOM 658 N N . ARG A 1 89 ? 4.295 19.452 -28.922 1.00 77.88 89 ARG A N 1
ATOM 659 C CA . ARG A 1 89 ? 2.912 18.962 -28.905 1.00 77.88 89 ARG A CA 1
ATOM 660 C C . ARG A 1 89 ? 2.918 17.429 -28.743 1.00 77.88 89 ARG A C 1
ATOM 662 O O . ARG A 1 89 ? 3.536 16.763 -29.586 1.00 77.88 89 ARG A O 1
ATOM 669 N N . PRO A 1 90 ? 2.206 16.877 -27.743 1.00 76.88 90 PRO A N 1
ATOM 670 C CA . PRO A 1 90 ? 2.171 15.441 -27.538 1.00 76.88 90 PRO A CA 1
ATOM 671 C C . PRO A 1 90 ? 1.555 14.714 -28.743 1.00 76.88 90 PRO A C 1
ATOM 673 O O . PRO A 1 90 ? 0.701 15.275 -29.446 1.00 76.88 90 PRO A O 1
ATOM 676 N N . PRO A 1 91 ? 1.974 13.466 -29.003 1.00 77.44 91 PRO A N 1
ATOM 677 C CA . PRO A 1 91 ? 1.274 12.548 -29.890 1.00 77.44 91 PRO A CA 1
ATOM 678 C C . PRO A 1 91 ? -0.228 12.435 -29.566 1.00 77.44 91 PRO A C 1
ATOM 680 O O . PRO A 1 91 ? -0.623 12.589 -28.409 1.00 77.44 91 PRO A O 1
ATOM 683 N N . PRO A 1 92 ? -1.083 12.123 -30.559 1.00 72.56 92 PRO A N 1
ATOM 684 C CA . PRO A 1 92 ? -2.486 11.813 -30.305 1.00 72.56 92 PRO A CA 1
ATOM 685 C C . PRO A 1 92 ? -2.618 10.709 -29.247 1.00 72.56 92 PRO A C 1
ATOM 687 O O . PRO A 1 92 ? -2.020 9.647 -29.396 1.00 72.56 92 PRO A O 1
ATOM 690 N N . GLY A 1 93 ? -3.402 10.961 -28.199 1.00 70.12 93 GLY A N 1
ATOM 691 C CA . GLY A 1 93 ? -3.586 10.032 -27.079 1.00 70.12 93 GLY A CA 1
ATOM 692 C C . GLY A 1 93 ? -2.761 10.355 -25.830 1.00 70.12 93 GLY A C 1
ATOM 693 O O . GLY A 1 93 ? -3.099 9.821 -24.781 1.00 70.12 93 GLY A O 1
ATOM 694 N N . LEU A 1 94 ? -1.769 11.252 -25.920 1.00 70.56 94 LEU A N 1
ATOM 695 C CA . LEU A 1 94 ? -1.052 11.793 -24.760 1.00 70.56 94 LEU A CA 1
ATOM 696 C C . LEU A 1 94 ? -1.554 13.207 -24.423 1.00 70.56 94 LEU A C 1
ATOM 698 O O . LEU A 1 94 ? -1.935 13.973 -25.317 1.00 70.56 94 LEU A O 1
ATOM 702 N N . SER A 1 95 ? -1.580 13.563 -23.140 1.00 65.62 95 SER A N 1
ATOM 703 C CA . SER A 1 95 ? -2.074 14.868 -22.693 1.00 65.62 95 SER A CA 1
ATOM 704 C C . SER A 1 95 ? -1.019 15.955 -22.870 1.00 65.62 95 SER A C 1
ATOM 706 O O . SER A 1 95 ? 0.185 15.732 -22.736 1.00 65.62 95 SER A O 1
ATOM 708 N N . THR A 1 96 ? -1.481 17.173 -23.164 1.00 67.19 96 THR A N 1
ATOM 709 C CA . THR A 1 96 ? -0.614 18.357 -23.152 1.00 67.19 96 THR A CA 1
ATOM 710 C C . THR A 1 96 ? -0.266 18.692 -21.701 1.00 67.19 96 THR A C 1
ATOM 712 O O . THR A 1 96 ? -1.193 18.818 -20.894 1.00 67.19 96 THR A O 1
ATOM 715 N N . PRO A 1 97 ? 1.022 18.855 -21.353 1.00 62.00 97 PRO A N 1
ATOM 716 C CA . PRO A 1 97 ? 1.409 19.229 -20.000 1.00 62.00 97 PRO A CA 1
ATOM 717 C C . PRO A 1 97 ? 0.795 20.585 -19.625 1.00 62.00 97 PRO A C 1
ATOM 719 O O . PRO A 1 97 ? 0.671 21.490 -20.459 1.00 62.00 97 PRO A O 1
ATOM 722 N N . LEU A 1 98 ? 0.355 20.713 -18.371 1.00 56.25 98 LEU A N 1
ATOM 723 C CA . LEU A 1 98 ? -0.213 21.960 -17.860 1.00 56.25 98 LEU A CA 1
ATOM 724 C C . LEU A 1 98 ? 0.901 22.991 -17.611 1.00 56.25 98 LEU A C 1
ATOM 726 O O . LEU A 1 98 ? 2.012 22.610 -17.247 1.00 56.25 98 LEU A O 1
ATOM 730 N N . PRO A 1 99 ? 0.630 24.301 -17.756 1.00 57.16 99 PRO A N 1
ATOM 731 C CA . PRO A 1 99 ? 1.610 25.327 -17.418 1.00 57.16 99 PRO A CA 1
ATOM 732 C C . PRO A 1 99 ? 1.990 25.254 -15.931 1.00 57.16 99 PRO A C 1
ATOM 734 O O . PRO A 1 99 ? 1.108 25.259 -15.071 1.00 57.16 99 PRO A O 1
ATOM 737 N N . GLY A 1 100 ? 3.292 25.265 -15.623 1.00 49.03 100 GLY A N 1
ATOM 738 C CA . GLY A 1 100 ? 3.819 25.098 -14.257 1.00 49.03 100 GLY A CA 1
ATOM 739 C C . GLY A 1 100 ? 3.338 26.126 -13.221 1.00 49.03 100 GLY A C 1
ATOM 740 O O . GLY A 1 100 ? 3.476 25.902 -12.030 1.00 49.03 100 GLY A O 1
ATOM 741 N N . SER A 1 101 ? 2.710 27.233 -13.631 1.00 47.56 101 SER A N 1
ATOM 742 C CA . SER A 1 101 ? 2.112 28.209 -12.707 1.00 47.56 101 SER A CA 1
ATOM 743 C C . SER A 1 101 ? 0.777 27.772 -12.086 1.00 47.56 101 SER A C 1
ATOM 745 O O . SER A 1 101 ? 0.263 28.470 -11.213 1.00 47.56 101 SER A O 1
ATOM 747 N N . TRP A 1 102 ? 0.197 26.654 -12.534 1.00 44.94 102 TRP A N 1
ATOM 748 C CA . TRP A 1 102 ? -1.109 26.162 -12.074 1.00 44.94 102 TRP A CA 1
ATOM 749 C C . TRP A 1 102 ? -1.010 25.077 -10.989 1.00 44.94 102 TRP A C 1
ATOM 751 O O . TRP A 1 102 ? -2.026 24.761 -10.372 1.00 44.94 102 TRP A O 1
ATOM 761 N N . LEU A 1 103 ? 0.184 24.534 -10.725 1.00 40.56 103 LEU A N 1
ATOM 762 C CA . LEU A 1 103 ? 0.441 23.504 -9.714 1.00 40.56 103 LEU A CA 1
ATOM 763 C C . LEU A 1 103 ? 1.707 23.848 -8.920 1.00 40.56 103 LEU A C 1
ATOM 765 O O . LEU A 1 103 ? 2.702 24.295 -9.478 1.00 40.56 103 LEU A O 1
ATOM 769 N N . SER A 1 104 ? 1.655 23.669 -7.602 1.00 36.44 104 SER A N 1
ATOM 770 C CA . SER A 1 104 ? 2.802 23.854 -6.715 1.00 36.44 104 SER A CA 1
ATOM 771 C C . SER A 1 104 ? 3.843 22.757 -6.939 1.00 36.44 104 SER A C 1
ATOM 773 O O . SER A 1 104 ? 3.515 21.596 -6.740 1.00 36.44 104 SER A O 1
ATOM 775 N N . ASP A 1 105 ? 5.050 23.177 -7.319 1.00 36.31 105 ASP A N 1
ATOM 776 C CA . ASP A 1 105 ? 6.382 22.539 -7.282 1.00 36.31 105 ASP A CA 1
ATOM 777 C C . ASP A 1 105 ? 6.483 21.163 -6.575 1.00 36.31 105 ASP A C 1
ATOM 779 O O . ASP A 1 105 ? 7.075 21.007 -5.507 1.00 36.31 105 ASP A O 1
ATOM 783 N N . THR A 1 106 ? 5.871 20.145 -7.173 1.00 38.19 106 THR A N 1
ATOM 784 C CA . THR A 1 106 ? 6.139 18.727 -6.919 1.00 38.19 106 THR A CA 1
ATOM 785 C C . THR A 1 106 ? 6.491 18.133 -8.273 1.00 38.19 106 THR A C 1
ATOM 787 O O . THR A 1 106 ? 5.666 18.204 -9.184 1.00 38.19 106 THR A O 1
ATOM 790 N N . ASP A 1 107 ? 7.710 17.606 -8.397 1.00 37.00 107 ASP A N 1
ATOM 791 C CA . ASP A 1 107 ? 8.421 17.222 -9.633 1.00 37.00 107 ASP A CA 1
ATOM 792 C C . ASP A 1 107 ? 7.779 16.106 -10.490 1.00 37.00 107 ASP A C 1
ATOM 794 O O . ASP A 1 107 ? 8.423 15.553 -11.373 1.00 37.00 107 ASP A O 1
ATOM 798 N N . ASP A 1 108 ? 6.497 15.804 -10.305 1.00 42.84 108 ASP A N 1
ATOM 799 C CA . ASP A 1 108 ? 5.787 14.749 -11.026 1.00 42.84 108 ASP A CA 1
ATOM 800 C C . ASP A 1 108 ? 4.454 15.275 -11.586 1.00 42.84 108 ASP A C 1
ATOM 802 O O . ASP A 1 108 ? 3.360 14.953 -11.122 1.00 42.84 108 ASP A O 1
ATOM 806 N N . VAL A 1 109 ? 4.537 16.139 -12.603 1.00 43.34 109 VAL A N 1
ATOM 807 C CA . VAL A 1 109 ? 3.365 16.697 -13.299 1.00 43.34 109 VAL A CA 1
ATOM 808 C C . VAL A 1 109 ? 3.114 15.930 -14.594 1.00 43.34 109 VAL A C 1
ATOM 810 O O . VAL A 1 109 ? 3.521 16.335 -15.679 1.00 43.34 109 VAL A O 1
ATOM 813 N N . THR A 1 110 ? 2.360 14.840 -14.512 1.00 44.19 110 THR A N 1
ATOM 814 C CA . THR A 1 110 ? 1.561 14.402 -15.664 1.00 44.19 110 THR A CA 1
ATOM 815 C C . THR A 1 110 ? 0.330 15.308 -15.739 1.00 44.19 110 THR A C 1
ATOM 817 O O . THR A 1 110 ? -0.341 15.529 -14.727 1.00 44.19 110 THR A O 1
ATOM 820 N N . GLY A 1 111 ? 0.016 15.850 -16.915 1.00 37.34 111 GLY A N 1
ATOM 821 C CA . GLY A 1 111 ? -1.149 16.716 -17.103 1.00 37.34 111 GLY A CA 1
ATOM 822 C C . GLY A 1 111 ? -2.452 16.082 -16.596 1.00 37.34 111 GLY A C 1
ATOM 823 O O . GLY A 1 111 ? -2.619 14.861 -16.610 1.00 37.34 111 GLY A O 1
ATOM 824 N N . VAL A 1 112 ? -3.399 16.918 -16.156 1.00 41.28 112 VAL A N 1
ATOM 825 C CA . VAL A 1 112 ? -4.748 16.483 -15.756 1.00 41.28 112 VAL A CA 1
ATOM 826 C C . VAL A 1 112 ? -5.388 15.733 -16.927 1.00 41.28 112 VAL A C 1
ATOM 828 O O . VAL A 1 112 ? -5.767 16.330 -17.933 1.00 41.28 112 VAL A O 1
ATOM 831 N N . GLY A 1 113 ? -5.457 14.411 -16.788 1.00 42.59 113 GLY A N 1
ATOM 832 C CA . GLY A 1 113 ? -5.852 13.473 -17.838 1.00 42.59 113 GLY A CA 1
ATOM 833 C C . GLY A 1 113 ? -4.940 12.248 -17.946 1.00 42.59 113 GLY A C 1
ATOM 834 O O . GLY A 1 113 ? -5.398 11.213 -18.420 1.00 42.59 113 GLY A O 1
ATOM 835 N N . GLU A 1 114 ? -3.698 12.327 -17.458 1.00 49.53 114 GLU A N 1
ATOM 836 C CA . GLU A 1 114 ? -2.661 11.321 -17.736 1.00 49.53 114 GLU A CA 1
ATOM 837 C C . GLU A 1 114 ? -2.007 10.687 -16.500 1.00 49.53 114 GLU A C 1
ATOM 839 O O . GLU A 1 114 ? -1.037 9.956 -16.629 1.00 49.53 114 GLU A O 1
ATOM 844 N N . SER A 1 115 ? -2.654 10.801 -15.335 1.00 44.53 115 SER A N 1
ATOM 845 C CA . SER A 1 115 ? -2.316 10.104 -14.077 1.00 44.53 115 SER A CA 1
ATOM 846 C C . SER A 1 115 ? -1.214 10.778 -13.267 1.00 44.53 115 SER A C 1
ATOM 848 O O . SER A 1 115 ? -0.054 10.380 -13.348 1.00 44.53 115 SER A O 1
ATOM 850 N N . THR A 1 116 ? -1.607 11.759 -12.449 1.00 38.41 116 THR A N 1
ATOM 851 C CA . THR A 1 116 ? -0.730 12.380 -11.452 1.00 38.41 116 THR A CA 1
ATOM 852 C C . THR A 1 116 ? -0.105 11.276 -10.600 1.00 38.41 116 THR A C 1
ATOM 854 O O . THR A 1 116 ? -0.847 10.533 -9.950 1.00 38.41 116 THR A O 1
ATOM 857 N N . PRO A 1 117 ? 1.229 11.120 -10.582 1.00 39.12 117 PRO A N 1
ATOM 858 C CA . PRO A 1 117 ? 1.868 10.256 -9.616 1.00 39.12 117 PRO A CA 1
ATOM 859 C C . PRO A 1 117 ? 1.558 10.771 -8.213 1.00 39.12 117 PRO A C 1
ATOM 861 O O . PRO A 1 117 ? 1.408 11.969 -7.969 1.00 39.12 117 PRO A O 1
ATOM 864 N N . MET A 1 118 ? 1.407 9.803 -7.320 1.00 40.25 118 MET A N 1
ATOM 865 C CA . MET A 1 118 ? 1.331 9.906 -5.872 1.00 40.25 118 MET A CA 1
ATOM 866 C C . MET A 1 118 ? 1.819 11.259 -5.333 1.00 40.25 118 MET A C 1
ATOM 868 O O . MET A 1 118 ? 3.017 11.532 -5.292 1.00 40.25 118 MET A O 1
ATOM 872 N N . VAL A 1 119 ? 0.888 12.106 -4.880 1.00 37.00 119 VAL A N 1
ATOM 873 C CA . VAL A 1 119 ? 1.236 13.327 -4.150 1.00 37.00 119 VAL A CA 1
ATOM 874 C C . VAL A 1 119 ? 1.904 12.909 -2.837 1.00 37.00 119 VAL A C 1
ATOM 876 O O . VAL A 1 119 ? 1.257 12.750 -1.803 1.00 37.00 119 VAL A O 1
ATOM 879 N N . LEU A 1 120 ? 3.233 12.794 -2.856 1.00 40.47 120 LEU A N 1
ATOM 880 C CA . LEU A 1 120 ? 4.118 12.907 -1.694 1.00 40.47 120 LEU A CA 1
ATOM 881 C C . LEU A 1 120 ? 4.149 14.377 -1.227 1.00 40.47 120 LEU A C 1
ATOM 883 O O . LEU A 1 120 ? 5.190 14.992 -1.026 1.00 40.47 120 LEU A O 1
ATOM 887 N N . GLY A 1 121 ? 2.970 14.978 -1.078 1.00 33.78 121 GLY A N 1
ATOM 888 C CA . GLY A 1 121 ? 2.786 16.322 -0.555 1.00 33.78 121 GLY A CA 1
ATOM 889 C C . GLY A 1 121 ? 2.643 16.287 0.963 1.00 33.78 121 GLY A C 1
ATOM 890 O O . GLY A 1 121 ? 2.012 15.397 1.537 1.00 33.78 121 GLY A O 1
ATOM 891 N N . ARG A 1 122 ? 3.201 17.290 1.645 1.00 32.81 122 ARG A N 1
ATOM 892 C CA . ARG A 1 122 ? 2.923 17.519 3.070 1.00 32.81 122 ARG A CA 1
ATOM 893 C C . ARG A 1 122 ? 1.514 18.105 3.233 1.00 32.81 122 ARG A C 1
ATOM 895 O O . ARG A 1 122 ? 1.173 19.075 2.565 1.00 32.81 122 ARG A O 1
ATOM 902 N N . GLY A 1 123 ? 0.726 17.560 4.164 1.00 41.22 123 GLY A N 1
ATOM 903 C CA . GLY A 1 123 ? -0.589 18.090 4.559 1.00 41.22 123 GLY A CA 1
ATOM 904 C C . GLY A 1 123 ? -1.784 17.198 4.169 1.00 41.22 123 GLY A C 1
ATOM 905 O O . GLY A 1 123 ? -1.599 16.011 3.898 1.00 41.22 123 GLY A O 1
ATOM 906 N N . PRO A 1 124 ? -3.019 17.741 4.132 1.00 35.44 124 PRO A N 1
ATOM 907 C CA . PRO A 1 124 ? -4.253 16.993 3.840 1.00 35.44 124 PRO A CA 1
ATOM 908 C C . PRO A 1 124 ? -4.318 16.398 2.418 1.00 35.44 124 PRO A C 1
ATOM 910 O O . PRO A 1 124 ? -5.265 15.700 2.085 1.00 35.44 124 PRO A O 1
ATOM 913 N N . ALA A 1 125 ? -3.304 16.610 1.577 1.00 38.66 125 ALA A N 1
ATOM 914 C CA . ALA A 1 125 ? -3.168 15.938 0.286 1.00 38.66 125 ALA A CA 1
ATOM 915 C C . ALA A 1 125 ? -2.870 14.424 0.404 1.00 38.66 125 ALA A C 1
ATOM 917 O O . ALA A 1 125 ? -3.103 13.695 -0.551 1.00 38.66 125 ALA A O 1
ATOM 918 N N . ARG A 1 126 ? -2.452 13.920 1.582 1.00 47.03 126 ARG A N 1
ATOM 919 C CA . ARG A 1 126 ? -2.334 12.467 1.862 1.00 47.03 126 ARG A CA 1
ATOM 920 C C . ARG A 1 126 ? -3.678 11.750 2.060 1.00 47.03 126 ARG A C 1
ATOM 922 O O . ARG A 1 126 ? -3.688 10.549 2.301 1.00 47.03 126 ARG A O 1
ATOM 929 N N . LEU A 1 127 ? -4.808 12.462 2.011 1.00 49.31 127 LEU A N 1
ATOM 930 C CA . LEU A 1 127 ? -6.127 11.875 2.286 1.00 49.31 127 LEU A CA 1
ATOM 931 C C . LEU A 1 127 ? -6.578 10.866 1.229 1.00 49.31 127 LEU A C 1
ATOM 933 O O . LEU A 1 127 ? -7.415 10.014 1.524 1.00 49.31 127 LEU A O 1
ATOM 937 N N . PHE A 1 128 ? -6.034 10.960 0.017 1.00 53.94 128 PHE A N 1
ATOM 938 C CA . PHE A 1 128 ? -6.457 10.149 -1.111 1.00 53.94 128 PHE A CA 1
ATOM 939 C C . PHE A 1 128 ? -5.235 9.717 -1.914 1.00 53.94 128 PHE A C 1
ATOM 941 O O . PHE A 1 128 ? -4.661 10.508 -2.656 1.00 53.94 128 PHE A O 1
ATOM 948 N N . ALA A 1 129 ? -4.841 8.455 -1.759 1.00 57.84 129 ALA A N 1
ATOM 949 C CA . ALA A 1 129 ? -3.990 7.809 -2.744 1.00 57.84 129 ALA A CA 1
ATOM 950 C C . ALA A 1 129 ? -4.860 7.431 -3.948 1.00 57.84 129 ALA A C 1
ATOM 952 O O . ALA A 1 129 ? -5.919 6.814 -3.780 1.00 57.84 129 ALA A O 1
ATOM 953 N N . GLU A 1 130 ? -4.438 7.814 -5.152 1.00 55.34 130 GLU A N 1
ATOM 954 C CA . GLU A 1 130 ? -5.051 7.266 -6.358 1.00 55.34 130 GLU A CA 1
ATOM 955 C C . GLU A 1 130 ? -4.714 5.769 -6.443 1.00 55.34 130 GLU A C 1
ATOM 957 O O . GLU A 1 130 ? -3.560 5.387 -6.240 1.00 55.34 130 GLU A O 1
ATOM 962 N N . PRO A 1 131 ? -5.698 4.897 -6.711 1.00 62.59 131 PRO A N 1
ATOM 963 C CA . PRO A 1 131 ? -5.437 3.473 -6.836 1.00 62.59 131 PRO A CA 1
ATOM 964 C C . PRO A 1 131 ? -4.545 3.198 -8.051 1.00 62.59 131 PRO A C 1
ATOM 966 O O . PRO A 1 131 ? -4.755 3.753 -9.132 1.00 62.59 131 PRO A O 1
ATOM 969 N N . MET A 1 132 ? -3.584 2.285 -7.897 1.00 76.69 132 MET A N 1
ATOM 970 C CA . MET A 1 132 ? -2.785 1.796 -9.020 1.00 76.69 132 MET A CA 1
ATOM 971 C C . MET A 1 132 ? -3.694 1.123 -10.058 1.00 76.69 132 MET A C 1
ATOM 973 O O . MET A 1 132 ? -4.469 0.225 -9.733 1.00 76.69 132 MET A O 1
ATOM 977 N N . ARG A 1 133 ? -3.602 1.543 -11.326 1.00 76.56 133 ARG A N 1
ATOM 978 C CA . ARG A 1 133 ? -4.452 1.013 -12.414 1.00 76.56 133 ARG A CA 1
ATOM 979 C C . ARG A 1 133 ? -4.104 -0.426 -12.795 1.00 76.56 133 ARG A C 1
ATOM 981 O O . ARG A 1 133 ? -4.969 -1.180 -13.224 1.00 76.56 133 ARG A O 1
ATOM 988 N N . LEU A 1 134 ? -2.829 -0.777 -12.672 1.00 83.50 134 LEU A N 1
ATOM 989 C CA . LEU A 1 134 ? -2.298 -2.111 -12.917 1.00 83.50 134 LEU A CA 1
ATOM 990 C C . LEU A 1 134 ? -1.638 -2.560 -11.625 1.00 83.50 134 LEU A C 1
ATOM 992 O O . LEU A 1 134 ? -0.559 -2.076 -11.291 1.00 83.50 134 LEU A O 1
ATOM 996 N N . HIS A 1 135 ? -2.306 -3.430 -10.882 1.00 90.31 135 HIS A N 1
ATOM 997 C CA . HIS A 1 135 ? -1.780 -3.952 -9.632 1.00 90.31 135 HIS A CA 1
ATOM 998 C C . HIS A 1 135 ? -2.219 -5.393 -9.406 1.00 90.31 135 HIS A C 1
ATOM 1000 O O . HIS A 1 135 ? -3.170 -5.874 -10.022 1.00 90.31 135 HIS A O 1
ATOM 1006 N N . ALA A 1 136 ? -1.517 -6.065 -8.504 1.00 91.88 136 ALA A N 1
ATOM 1007 C CA . ALA A 1 136 ? -1.925 -7.326 -7.919 1.00 91.88 136 ALA A CA 1
ATOM 1008 C C . ALA A 1 136 ? -1.903 -7.201 -6.394 1.00 91.88 136 ALA A C 1
ATOM 1010 O O . ALA A 1 136 ? -0.945 -6.688 -5.809 1.00 91.88 136 ALA A O 1
ATOM 1011 N N . ASP A 1 137 ? -2.965 -7.693 -5.762 1.00 93.56 137 ASP A N 1
ATOM 1012 C CA . ASP A 1 137 ? -3.074 -7.815 -4.312 1.00 93.56 137 ASP A CA 1
ATOM 1013 C C . ASP A 1 137 ? -2.585 -9.202 -3.860 1.00 93.56 137 ASP A C 1
ATOM 1015 O O . ASP A 1 137 ? -2.863 -10.227 -4.489 1.00 93.56 137 ASP A O 1
ATOM 1019 N N . GLY A 1 138 ? -1.875 -9.237 -2.736 1.00 94.06 138 GLY A N 1
ATOM 1020 C CA . GLY A 1 138 ? -1.640 -10.446 -1.957 1.00 94.06 138 GLY A CA 1
ATOM 1021 C C . GLY A 1 138 ? -2.880 -10.871 -1.167 1.00 94.06 138 GLY A C 1
ATOM 1022 O O . GLY A 1 138 ? -3.925 -10.213 -1.167 1.00 94.06 138 GLY A O 1
ATOM 1023 N N . VAL A 1 139 ? -2.762 -11.991 -0.454 1.00 95.00 139 VAL A N 1
ATOM 1024 C CA . VAL A 1 139 ? -3.843 -12.476 0.412 1.00 95.00 139 VAL A CA 1
ATOM 1025 C C . VAL A 1 139 ? -4.023 -11.524 1.592 1.00 95.00 139 VAL A C 1
ATOM 1027 O O . VAL A 1 139 ? -3.057 -11.095 2.222 1.00 95.00 139 VAL A O 1
ATOM 1030 N N . ARG A 1 140 ? -5.282 -11.194 1.891 1.00 96.19 140 ARG A N 1
ATOM 1031 C CA . ARG A 1 140 ? -5.639 -10.356 3.037 1.00 96.19 140 ARG A CA 1
ATOM 1032 C C . ARG A 1 140 ? -5.613 -11.181 4.308 1.00 96.19 140 ARG A C 1
ATOM 1034 O O . ARG A 1 140 ? -6.495 -12.010 4.520 1.00 96.19 140 ARG A O 1
ATOM 1041 N N . GLU A 1 141 ? -4.654 -10.885 5.166 1.00 96.50 141 GLU A N 1
ATOM 1042 C CA . GLU A 1 141 ? -4.490 -11.547 6.451 1.00 96.50 141 GLU A CA 1
ATOM 1043 C C . GLU A 1 141 ? -5.010 -10.663 7.578 1.00 96.50 141 GLU A C 1
ATOM 1045 O O . GLU A 1 141 ? -4.873 -9.437 7.555 1.00 96.50 141 GLU A O 1
ATOM 1050 N N . LYS A 1 142 ? -5.627 -11.280 8.585 1.00 96.62 142 LYS A N 1
ATOM 1051 C CA . LYS A 1 142 ? -6.020 -10.570 9.803 1.00 96.62 142 LYS A CA 1
ATOM 1052 C C . LYS A 1 142 ? -4.786 -10.389 10.686 1.00 96.62 142 LYS A C 1
ATOM 1054 O O . LYS A 1 142 ? -4.105 -11.360 10.989 1.00 96.62 142 LYS A O 1
ATOM 1059 N N . ILE A 1 143 ? -4.547 -9.161 11.137 1.00 96.56 143 ILE A N 1
ATOM 1060 C CA . ILE A 1 143 ? -3.408 -8.821 11.989 1.00 96.56 143 ILE A CA 1
ATOM 1061 C C . ILE A 1 143 ? -3.836 -8.750 13.452 1.00 96.56 143 ILE A C 1
ATOM 1063 O O . ILE A 1 143 ? -4.816 -8.083 13.801 1.00 96.56 143 ILE A O 1
ATOM 1067 N N . GLU A 1 144 ? -3.071 -9.424 14.305 1.00 95.62 144 GLU A N 1
ATOM 1068 C CA . GLU A 1 144 ? -3.122 -9.256 15.753 1.00 95.62 144 GLU A CA 1
ATOM 1069 C C . GLU A 1 144 ? -2.102 -8.189 16.163 1.00 95.62 144 GLU A C 1
ATOM 1071 O O . GLU A 1 144 ? -0.945 -8.230 15.749 1.00 95.62 144 GLU A O 1
ATOM 1076 N N . GLN A 1 145 ? -2.541 -7.187 16.928 1.00 93.31 145 GLN A N 1
ATOM 1077 C CA . GLN A 1 145 ? -1.701 -6.028 17.237 1.00 93.31 145 GLN A CA 1
ATOM 1078 C C . GLN A 1 145 ? -0.464 -6.427 18.049 1.00 93.31 145 GLN A C 1
ATOM 1080 O O . GLN A 1 145 ? -0.576 -7.178 19.018 1.00 93.31 145 GLN A O 1
ATOM 1085 N N . GLY A 1 146 ? 0.703 -5.905 17.665 1.00 93.25 146 GLY A N 1
ATOM 1086 C CA . GLY A 1 146 ? 1.980 -6.180 18.332 1.00 93.25 146 GLY A CA 1
ATOM 1087 C C . GLY A 1 146 ? 2.554 -7.586 18.101 1.00 93.25 146 GLY A C 1
ATOM 1088 O O . GLY A 1 146 ? 3.604 -7.901 18.660 1.00 93.25 146 GLY A O 1
ATOM 1089 N N . ILE A 1 147 ? 1.906 -8.423 17.284 1.00 95.81 147 ILE A N 1
ATOM 1090 C CA . ILE A 1 147 ? 2.372 -9.771 16.935 1.00 95.81 147 ILE A CA 1
ATOM 1091 C C . ILE A 1 147 ? 2.866 -9.771 15.485 1.00 95.81 147 ILE A C 1
ATOM 1093 O O . ILE A 1 147 ? 2.226 -9.196 14.604 1.00 95.81 147 ILE A O 1
ATOM 1097 N N . GLU A 1 148 ? 4.009 -10.418 15.240 1.00 96.25 148 GLU A N 1
ATOM 1098 C CA . GLU A 1 148 ? 4.547 -10.579 13.887 1.00 96.25 148 GLU A CA 1
ATOM 1099 C C . GLU A 1 148 ? 3.602 -11.447 13.043 1.00 96.25 148 GLU A C 1
ATOM 1101 O O . GLU A 1 148 ? 3.274 -12.580 13.404 1.00 96.25 148 GLU A O 1
ATOM 1106 N N . ALA A 1 149 ? 3.205 -10.923 11.888 1.00 95.88 149 ALA A N 1
ATOM 1107 C CA . ALA A 1 149 ? 2.474 -11.637 10.856 1.00 95.88 149 ALA A CA 1
ATOM 1108 C C . ALA A 1 149 ? 3.340 -11.806 9.603 1.00 95.88 149 ALA A C 1
ATOM 1110 O O . ALA A 1 149 ? 4.221 -10.993 9.320 1.00 95.88 149 ALA A O 1
ATOM 1111 N N . ARG A 1 150 ? 3.059 -12.858 8.827 1.00 96.62 150 ARG A N 1
ATOM 1112 C CA . ARG A 1 150 ? 3.709 -13.117 7.538 1.00 96.62 150 ARG A CA 1
ATOM 1113 C C . ARG A 1 150 ? 2.708 -12.958 6.410 1.00 96.62 150 ARG A C 1
ATOM 1115 O O . ARG A 1 150 ? 1.761 -13.732 6.319 1.00 96.62 150 ARG A O 1
ATOM 1122 N N . LEU A 1 151 ? 2.938 -11.973 5.553 1.00 96.62 151 LEU A N 1
ATOM 1123 C CA . LEU A 1 151 ? 2.082 -11.675 4.409 1.00 96.62 151 LEU A CA 1
ATOM 1124 C C . LEU A 1 151 ? 2.681 -12.286 3.147 1.00 96.62 151 LEU A C 1
ATOM 1126 O O . LEU A 1 151 ? 3.823 -11.994 2.806 1.00 96.62 151 LEU A O 1
ATOM 1130 N N . GLY A 1 152 ? 1.926 -13.135 2.451 1.00 93.75 152 GLY A N 1
ATOM 1131 C CA . GLY A 1 152 ? 2.368 -13.692 1.172 1.00 93.75 152 GLY A CA 1
ATOM 1132 C C . GLY A 1 152 ? 2.470 -12.613 0.083 1.00 93.75 152 GLY A C 1
ATOM 1133 O O . GLY A 1 152 ? 1.653 -11.684 0.081 1.00 93.75 152 GLY A O 1
ATOM 1134 N N . PRO A 1 153 ? 3.433 -12.724 -0.851 1.00 92.81 153 PRO A N 1
ATOM 1135 C CA . PRO A 1 153 ? 3.530 -11.794 -1.967 1.00 92.81 153 PRO A CA 1
ATOM 1136 C C . PRO A 1 153 ? 2.318 -11.936 -2.911 1.00 92.81 153 PRO A C 1
ATOM 1138 O O . PRO A 1 153 ? 1.687 -13.000 -2.961 1.00 92.81 153 PRO A O 1
ATOM 1141 N N . PRO A 1 154 ? 1.977 -10.885 -3.677 1.00 92.50 154 PRO A N 1
ATOM 1142 C CA . PRO A 1 154 ? 0.979 -10.956 -4.739 1.00 92.50 154 PRO A CA 1
ATOM 1143 C C . PRO A 1 154 ? 1.315 -12.030 -5.774 1.00 92.50 154 PRO A C 1
ATOM 1145 O O . PRO A 1 154 ? 2.479 -12.315 -6.052 1.00 92.50 154 PRO A O 1
ATOM 1148 N N . SER A 1 155 ? 0.288 -12.617 -6.389 1.00 86.62 155 SER A N 1
ATOM 1149 C CA . SER A 1 155 ? 0.498 -13.629 -7.423 1.00 86.62 155 SER A CA 1
ATOM 1150 C C . SER A 1 155 ? 1.126 -13.034 -8.681 1.00 86.62 155 SER A C 1
ATOM 1152 O O . SER A 1 155 ? 0.708 -11.975 -9.155 1.00 86.62 155 SER A O 1
ATOM 1154 N N . GLY A 1 156 ? 2.039 -13.787 -9.283 1.00 81.31 156 GLY A N 1
ATOM 1155 C CA . GLY A 1 156 ? 2.702 -13.421 -10.527 1.00 81.31 156 GLY A CA 1
ATOM 1156 C C . GLY A 1 156 ? 4.187 -13.125 -10.313 1.00 81.31 156 GLY A C 1
ATOM 1157 O O . GLY A 1 156 ? 4.631 -12.947 -9.184 1.00 81.31 156 GLY A O 1
ATOM 1158 N N . PRO A 1 157 ? 4.979 -13.100 -11.390 1.00 83.31 157 PRO A N 1
ATOM 1159 C CA . PRO A 1 157 ? 6.425 -12.947 -11.309 1.00 83.31 157 PRO A CA 1
ATOM 1160 C C . PRO A 1 157 ? 6.785 -11.462 -11.315 1.00 83.31 157 PRO A C 1
ATOM 1162 O O . PRO A 1 157 ? 7.472 -10.973 -12.212 1.00 83.31 157 PRO A O 1
ATOM 1165 N N . TRP A 1 158 ? 6.251 -10.739 -10.336 1.00 88.69 158 TRP A N 1
ATOM 1166 C CA . TRP A 1 158 ? 6.564 -9.335 -10.141 1.00 88.69 158 TRP A CA 1
ATOM 1167 C C . TRP A 1 158 ? 8.043 -9.190 -9.771 1.00 88.69 158 TRP A C 1
ATOM 1169 O O . TRP A 1 158 ? 8.529 -9.956 -8.941 1.00 88.69 158 TRP A O 1
ATOM 1179 N N . PRO A 1 159 ? 8.778 -8.258 -10.391 1.00 90.44 159 PRO A N 1
ATOM 1180 C CA . PRO A 1 159 ? 10.141 -7.960 -9.977 1.00 90.44 159 PRO A CA 1
ATOM 1181 C C . PRO A 1 159 ? 10.143 -7.125 -8.692 1.00 90.44 159 PRO A C 1
ATOM 1183 O O . PRO A 1 159 ? 9.093 -6.713 -8.192 1.00 90.44 159 PRO A O 1
ATOM 1186 N N . GLY A 1 160 ? 11.338 -6.863 -8.166 1.00 89.94 160 GLY A N 1
ATOM 1187 C CA . GLY A 1 160 ? 11.523 -5.926 -7.061 1.00 89.94 160 GLY A CA 1
ATOM 1188 C C . GLY A 1 160 ? 11.077 -4.497 -7.394 1.00 89.94 160 GLY A C 1
ATOM 1189 O O . GLY A 1 160 ? 10.629 -4.190 -8.500 1.00 89.94 160 GLY A O 1
ATOM 1190 N N . THR A 1 161 ? 11.201 -3.613 -6.412 1.00 86.94 161 THR A N 1
ATOM 1191 C CA . THR A 1 161 ? 10.928 -2.186 -6.573 1.00 86.94 161 THR A CA 1
ATOM 1192 C C . THR A 1 161 ? 11.876 -1.587 -7.615 1.00 86.94 161 THR A C 1
ATOM 1194 O O . THR A 1 161 ? 13.094 -1.715 -7.507 1.00 86.94 161 THR A O 1
ATOM 1197 N N . GLU A 1 162 ? 11.322 -0.898 -8.612 1.00 85.75 162 GLU A N 1
ATOM 1198 C CA . GLU A 1 162 ? 12.084 -0.245 -9.679 1.00 85.75 162 GLU A CA 1
ATOM 1199 C C . GLU A 1 162 ? 11.467 1.119 -9.976 1.00 85.75 162 GLU A C 1
ATOM 1201 O O . GLU A 1 162 ? 10.256 1.224 -10.148 1.00 85.75 162 GLU A O 1
ATOM 1206 N N . TYR A 1 163 ? 12.286 2.166 -10.056 1.00 81.12 163 TYR A N 1
ATOM 1207 C CA . TYR A 1 163 ? 11.835 3.489 -10.481 1.00 81.12 163 TYR A CA 1
ATOM 1208 C C . TYR A 1 163 ? 12.689 3.952 -11.651 1.00 81.12 163 TYR A C 1
ATOM 1210 O O . TYR A 1 163 ? 13.836 4.370 -11.479 1.00 81.12 163 TYR A O 1
ATOM 1218 N N . GLY A 1 164 ? 12.139 3.811 -12.850 1.00 74.50 164 GLY A N 1
ATOM 1219 C CA . GLY A 1 164 ? 12.792 4.137 -14.103 1.00 74.50 164 GLY A CA 1
ATOM 1220 C C . GLY A 1 164 ? 11.957 5.097 -14.953 1.00 74.50 164 GLY A C 1
ATOM 1221 O O . GLY A 1 164 ? 10.761 5.274 -14.733 1.00 74.50 164 GLY A O 1
ATOM 1222 N N . PRO A 1 165 ? 12.549 5.697 -16.001 1.00 70.19 165 PRO A N 1
ATOM 1223 C CA . PRO A 1 165 ? 11.847 6.680 -16.828 1.00 70.19 165 PRO A CA 1
ATOM 1224 C C . PRO A 1 165 ? 10.560 6.138 -17.478 1.00 70.19 165 PRO A C 1
ATOM 1226 O O . PRO A 1 165 ? 9.581 6.867 -17.621 1.00 70.19 165 PRO A O 1
ATOM 1229 N N . LEU A 1 166 ? 10.555 4.857 -17.866 1.00 75.25 166 LEU A N 1
ATOM 1230 C CA . LEU A 1 166 ? 9.449 4.206 -18.583 1.00 75.25 166 LEU A CA 1
ATOM 1231 C C . LEU A 1 166 ? 8.741 3.105 -17.785 1.00 75.25 166 LEU A C 1
ATOM 1233 O O . LEU A 1 166 ? 7.619 2.738 -18.127 1.00 75.25 166 LEU A O 1
ATOM 1237 N N . VAL A 1 167 ? 9.391 2.544 -16.770 1.00 81.00 167 VAL A N 1
ATOM 1238 C CA . VAL A 1 167 ? 8.854 1.437 -15.977 1.00 81.00 167 VAL A CA 1
ATOM 1239 C C . VAL A 1 167 ? 9.068 1.774 -14.513 1.00 81.00 167 VAL A C 1
ATOM 1241 O O . VAL A 1 167 ? 10.195 2.003 -14.087 1.00 81.00 167 VAL A O 1
ATOM 1244 N N . ASN A 1 168 ? 7.968 1.818 -13.770 1.00 83.94 168 ASN A N 1
ATOM 1245 C CA . ASN A 1 168 ? 7.943 2.125 -12.350 1.00 83.94 168 ASN A CA 1
ATOM 1246 C C . ASN A 1 168 ? 7.148 1.030 -11.641 1.00 83.94 168 ASN A C 1
ATOM 1248 O O . ASN A 1 168 ? 5.940 0.921 -11.845 1.00 83.94 168 ASN A O 1
ATOM 1252 N N . ILE A 1 169 ? 7.817 0.209 -10.842 1.00 87.56 169 ILE A N 1
ATOM 1253 C CA . ILE A 1 169 ? 7.248 -0.927 -10.120 1.00 87.56 169 ILE A CA 1
ATOM 1254 C C . ILE A 1 169 ? 7.241 -0.566 -8.645 1.00 87.56 169 ILE A C 1
ATOM 1256 O O . ILE A 1 169 ? 8.284 -0.478 -7.996 1.00 87.56 169 ILE A O 1
ATOM 1260 N N . HIS A 1 170 ? 6.039 -0.328 -8.136 1.00 89.38 170 HIS A N 1
ATOM 1261 C CA . HIS A 1 170 ? 5.808 0.128 -6.780 1.00 89.38 170 HIS A CA 1
ATOM 1262 C C . HIS A 1 170 ? 5.202 -0.988 -5.944 1.00 89.38 170 HIS A C 1
ATOM 1264 O O . HIS A 1 170 ? 4.235 -1.634 -6.352 1.00 89.38 170 HIS A O 1
ATOM 1270 N N . TRP A 1 171 ? 5.763 -1.179 -4.757 1.00 92.19 171 TRP A N 1
ATOM 1271 C CA . TRP A 1 171 ? 5.270 -2.110 -3.758 1.00 92.19 171 TRP A CA 1
ATOM 1272 C C . TRP A 1 171 ? 4.776 -1.328 -2.545 1.00 92.19 171 TRP A C 1
ATOM 1274 O O . TRP A 1 171 ? 5.445 -0.401 -2.085 1.00 92.19 171 TRP A O 1
ATOM 1284 N N . GLU A 1 172 ? 3.627 -1.722 -2.004 1.00 92.44 172 GLU A N 1
ATOM 1285 C CA . GLU A 1 172 ? 3.044 -1.121 -0.809 1.00 92.44 172 GLU A CA 1
ATOM 1286 C C . GLU A 1 172 ? 2.469 -2.180 0.139 1.00 92.44 172 GLU A C 1
ATOM 1288 O O . GLU A 1 172 ? 1.922 -3.205 -0.272 1.00 92.44 172 GLU A O 1
ATOM 1293 N N . LEU A 1 173 ? 2.583 -1.919 1.437 1.00 93.50 173 LEU A N 1
ATOM 1294 C CA . LEU A 1 173 ? 1.811 -2.582 2.473 1.00 93.50 173 LEU A CA 1
ATOM 1295 C C . LEU A 1 173 ? 0.494 -1.827 2.628 1.00 93.50 173 LEU A C 1
ATOM 1297 O O . LEU A 1 173 ? 0.481 -0.641 2.961 1.00 93.50 173 LEU A O 1
ATOM 1301 N N . VAL A 1 174 ? -0.613 -2.536 2.443 1.00 93.69 174 VAL A N 1
ATOM 1302 C CA . VAL A 1 174 ? -1.953 -1.992 2.633 1.00 93.69 174 VAL A CA 1
ATOM 1303 C C . VAL A 1 174 ? -2.501 -2.474 3.963 1.00 93.69 174 VAL A C 1
ATOM 1305 O O . VAL A 1 174 ? -2.619 -3.676 4.190 1.00 93.69 174 VAL A O 1
ATOM 1308 N N . LEU A 1 175 ? -2.889 -1.541 4.828 1.00 92.81 175 LEU A N 1
ATOM 1309 C CA . LEU A 1 175 ? -3.593 -1.825 6.073 1.00 92.81 175 LEU A CA 1
ATOM 1310 C C . LEU A 1 175 ? -5.030 -1.335 5.972 1.00 92.81 175 LEU A C 1
ATOM 1312 O O . LEU A 1 175 ? -5.295 -0.170 5.682 1.00 92.81 175 LEU A O 1
ATOM 1316 N N . PHE A 1 176 ? -5.962 -2.223 6.284 1.00 93.56 176 PHE A N 1
ATOM 1317 C CA . PHE A 1 176 ? -7.374 -1.919 6.431 1.00 93.56 176 PHE A CA 1
ATOM 1318 C C . PHE A 1 176 ? -7.773 -2.014 7.901 1.00 93.56 176 PHE A C 1
ATOM 1320 O O . PHE A 1 176 ? -7.854 -3.103 8.477 1.00 93.56 176 PHE A O 1
ATOM 1327 N N . ILE A 1 177 ? -8.056 -0.864 8.506 1.00 91.75 177 ILE A N 1
ATOM 1328 C CA . ILE A 1 177 ? -8.383 -0.735 9.924 1.00 91.75 177 ILE A CA 1
ATOM 1329 C C . ILE A 1 177 ? -9.874 -0.430 10.055 1.00 91.75 177 ILE A C 1
ATOM 1331 O O . ILE A 1 177 ? -10.347 0.668 9.753 1.00 91.75 177 ILE A O 1
ATOM 1335 N N . LYS A 1 178 ? -10.642 -1.404 10.544 1.00 92.38 178 LYS A N 1
ATOM 1336 C CA . LYS A 1 178 ? -12.048 -1.193 10.900 1.00 92.38 178 LYS A CA 1
ATOM 1337 C C . LYS A 1 178 ? -12.116 -0.501 12.255 1.00 92.38 178 LYS A C 1
ATOM 1339 O O . LYS A 1 178 ? -11.572 -1.019 13.229 1.00 92.38 178 LYS A O 1
ATOM 1344 N N . ARG A 1 179 ? -12.826 0.622 12.346 1.00 88.94 179 ARG A N 1
ATOM 1345 C CA . ARG A 1 179 ? -12.932 1.432 13.569 1.00 88.94 179 ARG A CA 1
ATOM 1346 C C . ARG A 1 179 ? -14.324 1.343 14.189 1.00 88.94 179 ARG A C 1
ATOM 1348 O O . ARG A 1 179 ? -15.303 1.093 13.484 1.00 88.94 179 ARG A O 1
ATOM 1355 N N . ASN A 1 180 ? -14.420 1.541 15.500 1.00 84.75 180 ASN A N 1
ATOM 1356 C CA . ASN A 1 180 ? -15.710 1.587 16.186 1.00 84.75 180 ASN A CA 1
ATOM 1357 C C . ASN A 1 180 ? -16.437 2.906 15.875 1.00 84.75 180 ASN A C 1
ATOM 1359 O O . ASN A 1 180 ? -15.881 3.977 16.091 1.00 84.75 180 ASN A O 1
ATOM 1363 N N . GLY A 1 181 ? -17.663 2.841 15.348 1.00 75.56 181 GLY A N 1
ATOM 1364 C CA . GLY A 1 181 ? -18.494 4.025 15.074 1.00 75.56 181 GLY A CA 1
ATOM 1365 C C . GLY A 1 181 ? -17.994 4.966 13.965 1.00 75.56 181 GLY A C 1
ATOM 1366 O O . GLY A 1 181 ? -18.696 5.914 13.625 1.00 75.56 181 GLY A O 1
ATOM 1367 N N . SER A 1 182 ? -16.835 4.681 13.366 1.00 78.31 182 SER A N 1
ATOM 1368 C CA . SER A 1 182 ? -16.170 5.509 12.354 1.00 78.31 182 SER A CA 1
ATOM 1369 C C . SER A 1 182 ? -15.926 4.726 11.064 1.00 78.31 182 SER A C 1
ATOM 1371 O O . SER A 1 182 ? -15.836 3.496 11.069 1.00 78.31 182 SER A O 1
ATOM 1373 N N . ARG A 1 183 ? -15.787 5.434 9.932 1.00 80.31 183 ARG A N 1
ATOM 1374 C CA . ARG A 1 183 ? -15.427 4.808 8.646 1.00 80.31 183 ARG A CA 1
ATOM 1375 C C . ARG A 1 183 ? -14.111 4.022 8.767 1.00 80.31 183 ARG A C 1
ATOM 1377 O O . ARG A 1 183 ? -13.228 4.464 9.508 1.00 80.31 183 ARG A O 1
ATOM 1384 N N . PRO A 1 184 ? -13.940 2.904 8.042 1.00 86.19 184 PRO A N 1
ATOM 1385 C CA . PRO A 1 184 ? -12.653 2.224 7.978 1.00 86.19 184 PRO A CA 1
ATOM 1386 C C . PRO A 1 184 ? -11.544 3.162 7.496 1.00 86.19 184 PRO A C 1
ATOM 1388 O O . PRO A 1 184 ? -11.801 4.074 6.710 1.00 86.19 184 PRO A O 1
ATOM 1391 N N . LEU A 1 185 ? -10.329 2.932 7.979 1.00 85.38 185 LEU A N 1
ATOM 1392 C CA . LEU A 1 185 ? -9.128 3.645 7.565 1.00 85.38 185 LEU A CA 1
ATOM 1393 C C . LEU A 1 185 ? -8.286 2.723 6.684 1.00 85.38 185 LEU A C 1
ATOM 1395 O O . LEU A 1 185 ? -8.030 1.579 7.061 1.00 85.38 185 LEU A O 1
ATOM 1399 N N . TYR A 1 186 ? -7.862 3.238 5.534 1.00 87.00 186 TYR A N 1
ATOM 1400 C CA . TYR A 1 186 ? -6.793 2.642 4.745 1.00 87.00 186 TYR A CA 1
ATOM 1401 C C . TYR A 1 186 ? -5.492 3.364 5.073 1.00 87.00 186 TYR A C 1
ATOM 1403 O O . TYR A 1 186 ? -5.450 4.594 5.055 1.00 87.00 186 TYR A O 1
ATOM 1411 N N . TRP A 1 187 ? -4.452 2.599 5.376 1.00 86.69 187 TRP A N 1
ATOM 1412 C CA . TRP A 1 187 ? -3.091 3.099 5.512 1.00 86.69 187 TRP A CA 1
ATOM 1413 C C . TRP A 1 187 ? -2.206 2.389 4.496 1.00 86.69 187 TRP A C 1
ATOM 1415 O O . TRP A 1 187 ? -2.306 1.172 4.350 1.00 86.69 187 TRP A O 1
ATOM 1425 N N . LEU A 1 188 ? -1.376 3.153 3.794 1.00 87.88 188 LEU A N 1
ATOM 1426 C CA . LEU A 1 188 ? -0.462 2.656 2.772 1.00 87.88 188 LEU A CA 1
ATOM 1427 C C . LEU A 1 188 ? 0.961 3.001 3.196 1.00 87.88 188 LEU A C 1
ATOM 1429 O O . LEU A 1 188 ? 1.234 4.157 3.527 1.00 87.88 188 LEU A O 1
ATOM 1433 N N . GLU A 1 189 ? 1.841 2.007 3.179 1.00 86.56 189 GLU A N 1
ATOM 1434 C CA . GLU A 1 189 ? 3.267 2.172 3.456 1.00 86.56 189 GLU A CA 1
ATOM 1435 C C . GLU A 1 189 ? 4.076 1.650 2.268 1.00 86.56 189 GLU A C 1
ATOM 1437 O O . GLU A 1 189 ? 3.914 0.498 1.871 1.00 86.56 189 GLU A O 1
ATOM 1442 N N . SER A 1 190 ? 4.939 2.486 1.686 1.00 88.94 190 SER A N 1
ATOM 1443 C CA . SER A 1 190 ? 5.786 2.071 0.562 1.00 88.94 190 SER A CA 1
ATOM 1444 C C . SER A 1 190 ? 6.811 1.035 1.019 1.00 88.94 190 SER A C 1
ATOM 1446 O O . SER A 1 190 ? 7.444 1.186 2.061 1.00 88.94 190 SER A O 1
ATOM 1448 N N . LEU A 1 191 ? 7.021 0.009 0.196 1.00 87.00 191 LEU A N 1
ATOM 1449 C CA . LEU A 1 191 ? 8.001 -1.044 0.427 1.00 87.00 191 LEU A CA 1
ATOM 1450 C C . LEU A 1 191 ? 9.156 -0.939 -0.574 1.00 87.00 191 LEU A C 1
ATOM 1452 O O . LEU A 1 191 ? 8.963 -0.716 -1.772 1.00 87.00 191 LEU A O 1
ATOM 1456 N N . GLN A 1 192 ? 10.371 -1.141 -0.071 1.00 89.00 192 GLN A N 1
ATOM 1457 C CA . GLN A 1 192 ? 11.547 -1.410 -0.893 1.00 89.00 192 GLN A CA 1
ATOM 1458 C C . GLN A 1 192 ? 11.723 -2.924 -0.945 1.00 89.00 192 GLN A C 1
ATOM 1460 O O . GLN A 1 192 ? 1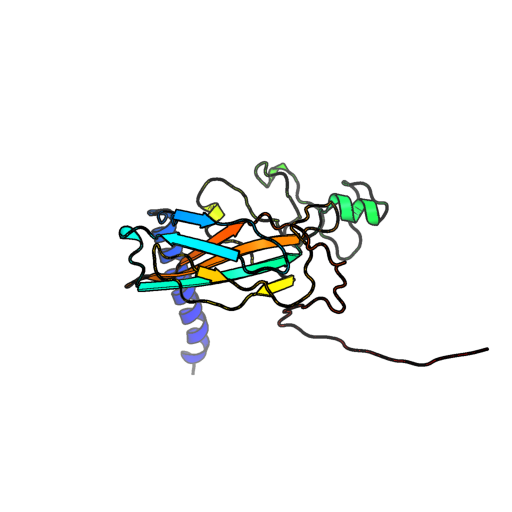2.021 -3.541 0.076 1.00 89.00 192 GLN A O 1
ATOM 1465 N N . VAL A 1 193 ? 11.448 -3.510 -2.107 1.00 92.88 193 VAL A N 1
ATOM 1466 C CA . VAL A 1 193 ? 11.414 -4.958 -2.314 1.00 92.88 193 VAL A CA 1
ATOM 1467 C C . VAL A 1 193 ? 12.554 -5.355 -3.234 1.00 92.88 193 VAL A C 1
ATOM 1469 O O . VAL A 1 193 ? 12.653 -4.850 -4.350 1.00 92.88 193 VAL A O 1
ATOM 1472 N N . ASP A 1 194 ? 13.387 -6.287 -2.789 1.00 91.69 194 ASP A N 1
ATOM 1473 C CA . ASP A 1 194 ? 14.469 -6.821 -3.604 1.00 91.69 194 ASP A CA 1
ATOM 1474 C C . ASP A 1 194 ? 13.935 -7.807 -4.656 1.00 91.69 194 ASP A C 1
ATOM 1476 O O . ASP A 1 194 ? 12.976 -8.564 -4.435 1.00 91.69 194 ASP A O 1
ATOM 1480 N N . ALA A 1 195 ? 14.573 -7.803 -5.826 1.00 85.62 195 ALA A N 1
ATOM 1481 C CA . ALA A 1 195 ? 14.315 -8.787 -6.868 1.00 85.62 195 ALA A CA 1
ATOM 1482 C C . ALA A 1 195 ? 14.758 -10.181 -6.400 1.00 85.62 195 ALA A C 1
ATOM 1484 O O . ALA A 1 195 ? 15.804 -10.333 -5.766 1.00 85.62 195 ALA A O 1
ATOM 1485 N N . ALA A 1 196 ? 13.964 -11.200 -6.722 1.00 79.38 196 ALA A N 1
ATOM 1486 C CA . ALA A 1 196 ? 14.351 -12.582 -6.471 1.00 79.38 196 ALA A CA 1
ATOM 1487 C C . ALA A 1 196 ? 15.511 -12.981 -7.403 1.00 79.38 196 ALA A C 1
ATOM 1489 O O . ALA A 1 196 ? 15.615 -12.490 -8.525 1.00 79.38 196 ALA A O 1
ATOM 1490 N N . GLU A 1 197 ? 16.366 -13.922 -6.988 1.00 67.56 197 GLU A N 1
ATOM 1491 C CA . GLU A 1 197 ? 17.485 -14.392 -7.831 1.00 67.56 197 GLU A CA 1
ATOM 1492 C C . GLU A 1 197 ? 17.020 -15.124 -9.109 1.00 67.56 197 GLU A C 1
ATOM 1494 O O . GLU A 1 197 ? 17.795 -15.322 -10.047 1.00 67.56 197 GLU A O 1
ATOM 1499 N N . SER A 1 198 ? 15.748 -15.530 -9.169 1.00 57.25 198 SER A N 1
ATOM 1500 C CA . SER A 1 198 ? 15.154 -16.160 -10.347 1.00 57.25 198 SER A CA 1
ATOM 1501 C C . SER A 1 198 ? 14.636 -15.107 -11.334 1.00 57.25 198 SER A C 1
ATOM 1503 O O . SER A 1 198 ? 13.910 -14.192 -10.963 1.00 57.25 198 SER A O 1
ATOM 1505 N N . GLY A 1 199 ? 15.020 -15.220 -12.611 1.00 52.16 199 GLY A N 1
ATOM 1506 C CA . GLY A 1 199 ? 14.631 -14.254 -13.643 1.00 52.16 199 GLY A CA 1
ATOM 1507 C C . GLY A 1 199 ? 13.112 -14.061 -13.739 1.00 52.16 199 GLY A C 1
ATOM 1508 O O . GLY A 1 199 ? 12.352 -15.026 -13.814 1.00 52.16 199 GLY A O 1
ATOM 1509 N N . HIS A 1 200 ? 12.673 -12.804 -13.767 1.00 54.41 200 HIS A N 1
ATOM 1510 C CA . HIS A 1 200 ? 11.259 -12.438 -13.797 1.00 54.41 200 HIS A CA 1
ATOM 1511 C C . HIS A 1 200 ? 10.708 -12.482 -15.234 1.00 54.41 200 HIS A C 1
ATOM 1513 O O . HIS A 1 200 ? 11.192 -11.776 -16.117 1.00 54.41 200 HIS A O 1
ATOM 1519 N N . HIS A 1 201 ? 9.681 -13.299 -15.487 1.00 46.91 201 HIS A N 1
ATOM 1520 C CA . HIS A 1 201 ? 8.960 -13.337 -16.766 1.00 46.91 201 HIS A CA 1
AT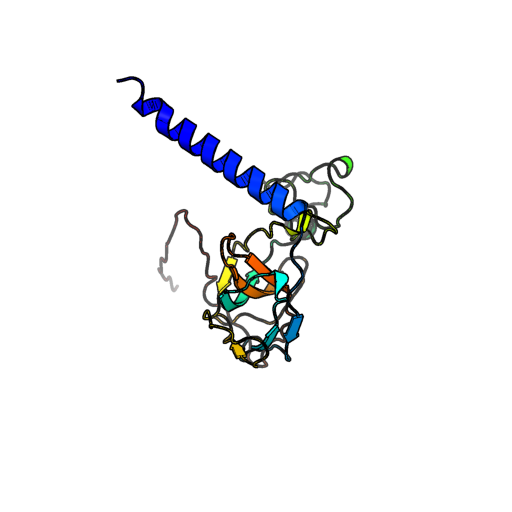OM 1521 C C . HIS A 1 201 ? 7.462 -13.202 -16.512 1.00 46.91 201 HIS A C 1
ATOM 1523 O O . HIS A 1 201 ? 6.827 -14.197 -16.181 1.00 46.91 201 HIS A O 1
ATOM 1529 N N . VAL A 1 202 ? 6.884 -12.007 -16.679 1.00 50.59 202 VAL A N 1
ATOM 1530 C CA . VAL A 1 202 ? 5.432 -11.763 -16.564 1.00 50.59 202 VAL A CA 1
ATOM 1531 C C . VAL A 1 202 ? 4.756 -12.146 -17.885 1.00 50.59 202 VAL A C 1
ATOM 1533 O O . VAL A 1 202 ? 4.857 -11.392 -18.848 1.00 50.59 202 VAL A O 1
ATOM 1536 N N . PRO A 1 203 ? 4.076 -13.309 -17.983 1.00 44.53 203 PRO A N 1
ATOM 1537 C CA . PRO A 1 203 ? 3.516 -13.762 -19.256 1.00 44.53 203 PRO A CA 1
ATOM 1538 C C . PRO A 1 203 ? 2.290 -12.944 -19.687 1.00 44.53 203 PRO A C 1
ATOM 1540 O O . PRO A 1 203 ? 1.995 -12.868 -20.875 1.00 44.53 203 PRO A O 1
ATOM 1543 N N . VAL A 1 204 ? 1.560 -12.357 -18.731 1.00 46.16 204 VAL A N 1
ATOM 1544 C CA . VAL A 1 204 ? 0.334 -11.581 -18.956 1.00 46.16 204 VAL A CA 1
ATOM 1545 C C . VAL A 1 204 ? 0.246 -10.500 -17.879 1.00 46.16 204 VAL A C 1
ATOM 1547 O O . VAL A 1 204 ? 0.273 -10.815 -16.690 1.00 46.16 204 VAL A O 1
ATOM 1550 N N . LEU A 1 205 ? 0.133 -9.232 -18.281 1.00 44.16 205 LEU A N 1
ATOM 1551 C CA . LEU A 1 205 ? -0.158 -8.129 -17.362 1.00 44.16 205 LEU A CA 1
ATOM 1552 C C . LEU A 1 205 ? -1.603 -8.269 -16.866 1.00 44.16 205 LEU A C 1
ATOM 1554 O O . LEU A 1 205 ? -2.539 -8.219 -17.664 1.00 44.16 205 LEU A O 1
ATOM 1558 N N . MET A 1 206 ? -1.792 -8.461 -15.560 1.00 42.81 206 MET A N 1
ATOM 1559 C CA . MET A 1 206 ? -3.126 -8.453 -14.959 1.00 42.81 206 MET A CA 1
ATOM 1560 C C . MET A 1 206 ? -3.632 -7.006 -14.928 1.00 42.81 206 MET A C 1
ATOM 1562 O O . MET A 1 206 ? -3.055 -6.147 -14.265 1.00 42.81 206 MET A O 1
ATOM 1566 N N . SER A 1 207 ? -4.679 -6.723 -15.702 1.00 44.88 207 SER A N 1
ATOM 1567 C CA . SER A 1 207 ? -5.352 -5.425 -15.737 1.00 44.88 207 SER A CA 1
ATOM 1568 C C . SER A 1 207 ? -6.750 -5.581 -15.153 1.00 44.88 207 SER A C 1
ATOM 1570 O O . SER A 1 207 ? -7.576 -6.299 -15.713 1.00 44.88 207 SER A O 1
ATOM 1572 N N . GLU A 1 208 ? -7.031 -4.905 -14.040 1.00 43.03 208 GLU A N 1
ATOM 1573 C CA . GLU A 1 208 ? -8.404 -4.721 -13.567 1.00 43.03 208 GLU A CA 1
ATOM 1574 C C . GLU A 1 208 ? -9.013 -3.513 -14.291 1.00 43.03 208 GLU A C 1
ATOM 1576 O O . GLU A 1 208 ? -9.058 -2.396 -13.777 1.00 43.03 208 GLU A O 1
ATOM 1581 N N . SER A 1 209 ? -9.451 -3.715 -15.536 1.00 40.62 209 SER A N 1
ATOM 1582 C CA . SER A 1 209 ? -10.238 -2.714 -16.255 1.00 40.62 209 SER A CA 1
ATOM 1583 C C . SER A 1 209 ? -11.719 -3.077 -16.183 1.00 40.62 209 SER A C 1
ATOM 1585 O O . SER A 1 209 ? -12.174 -3.973 -16.892 1.00 40.62 209 SER A O 1
ATOM 1587 N N . ASP A 1 210 ? -12.512 -2.334 -15.412 1.00 38.72 210 ASP A N 1
ATOM 1588 C CA . ASP A 1 210 ? -13.983 -2.452 -15.407 1.00 38.72 210 ASP A CA 1
ATOM 1589 C C . ASP A 1 210 ? -14.636 -1.868 -16.692 1.00 38.72 210 ASP A C 1
ATOM 1591 O O . ASP A 1 210 ? -15.764 -1.380 -16.682 1.00 38.72 210 ASP A O 1
ATOM 1595 N N . ARG A 1 211 ? -13.916 -1.880 -17.830 1.00 31.19 211 ARG A N 1
ATOM 1596 C CA . ARG A 1 211 ? -14.398 -1.561 -19.189 1.00 31.19 211 ARG A CA 1
ATOM 1597 C C . ARG A 1 211 ? -13.578 -2.286 -20.283 1.00 31.19 211 ARG A C 1
ATOM 1599 O O . ARG A 1 211 ? -12.467 -1.869 -20.582 1.00 31.19 211 ARG A O 1
ATOM 1606 N N . LEU A 1 212 ? -14.204 -3.328 -20.858 1.00 36.16 212 LEU A N 1
ATOM 1607 C CA . LEU A 1 212 ? -14.245 -3.856 -22.253 1.00 36.16 212 LEU A CA 1
ATOM 1608 C C . LEU A 1 212 ? -13.336 -3.178 -23.316 1.00 36.16 212 LEU A C 1
ATOM 1610 O O . LEU A 1 212 ? -13.351 -1.952 -23.382 1.00 36.16 212 LEU A O 1
ATOM 1614 N N . GLU A 1 213 ? -12.650 -3.787 -24.301 1.00 34.53 213 GLU A N 1
ATOM 1615 C CA . GLU A 1 213 ? -12.420 -5.120 -24.938 1.00 34.53 213 GLU A CA 1
ATOM 1616 C C . GLU A 1 213 ? -11.150 -4.909 -25.837 1.00 34.53 213 GLU A C 1
ATOM 1618 O O . GLU A 1 213 ? -10.813 -3.761 -26.123 1.00 34.53 213 GLU A O 1
ATOM 1623 N N . ALA A 1 214 ? -10.370 -5.873 -26.349 1.00 28.94 214 ALA A N 1
ATOM 1624 C CA . ALA A 1 214 ? -10.761 -7.117 -27.001 1.00 28.94 214 ALA A CA 1
ATOM 1625 C C . ALA A 1 214 ? -9.630 -8.162 -27.051 1.00 28.94 214 ALA A C 1
ATOM 1627 O O . ALA A 1 214 ? -8.451 -7.861 -27.249 1.00 28.94 214 ALA A O 1
ATOM 1628 N N . VAL A 1 215 ? -10.064 -9.417 -26.983 1.00 39.03 215 VAL A N 1
ATOM 1629 C CA . VAL A 1 215 ? -9.358 -10.614 -27.441 1.00 39.03 215 VAL A CA 1
ATOM 1630 C C . VAL A 1 215 ? -9.218 -10.586 -28.964 1.00 39.03 215 VAL A C 1
ATOM 1632 O O . VAL A 1 215 ? -10.211 -10.424 -29.670 1.00 39.03 215 VAL A O 1
ATOM 1635 N N . THR A 1 216 ? -8.029 -10.886 -29.494 1.00 29.62 216 THR A N 1
ATOM 1636 C CA . THR A 1 216 ? -7.927 -11.851 -30.605 1.00 29.62 216 THR A CA 1
ATOM 1637 C C . THR A 1 216 ? -6.558 -12.521 -30.626 1.00 29.62 216 THR A C 1
ATOM 1639 O O . THR A 1 216 ? -5.568 -11.965 -31.092 1.00 29.62 216 THR A O 1
ATOM 1642 N N . ALA A 1 217 ? -6.524 -13.766 -30.152 1.00 38.59 217 ALA A N 1
ATOM 1643 C CA . ALA A 1 217 ? -5.607 -14.745 -30.703 1.00 38.59 217 ALA A CA 1
ATOM 1644 C C . ALA A 1 217 ? -6.072 -15.052 -32.131 1.00 38.59 217 ALA A C 1
ATOM 1646 O O . ALA A 1 217 ? -7.222 -15.442 -32.330 1.00 38.59 217 ALA A O 1
ATOM 1647 N N . THR A 1 218 ? -5.179 -14.919 -33.108 1.00 29.75 218 THR A N 1
ATOM 1648 C CA . THR A 1 218 ? -5.293 -15.705 -34.338 1.00 29.75 218 THR A CA 1
ATOM 1649 C C . THR A 1 218 ? -3.906 -16.174 -34.735 1.00 29.75 218 THR A C 1
ATOM 1651 O O . THR A 1 218 ? -3.074 -15.405 -35.209 1.00 29.75 218 THR A O 1
ATOM 1654 N N . ASP A 1 219 ? -3.679 -17.454 -34.473 1.00 39.41 219 ASP A N 1
ATOM 1655 C CA . ASP A 1 219 ? -2.700 -18.278 -35.155 1.00 39.41 219 ASP A CA 1
ATOM 1656 C C . ASP A 1 219 ? -3.100 -18.387 -36.634 1.00 39.41 219 ASP A C 1
ATOM 1658 O O . ASP A 1 219 ? -4.249 -18.693 -36.957 1.00 39.41 219 ASP A O 1
ATOM 1662 N N . SER A 1 220 ? -2.155 -18.139 -37.535 1.00 32.06 220 SER A N 1
ATOM 1663 C CA . SER A 1 220 ? -2.160 -18.765 -38.854 1.00 32.06 220 SER A CA 1
ATOM 1664 C C . SER A 1 220 ? -0.747 -18.717 -39.414 1.00 32.06 220 SER A C 1
ATOM 1666 O O . SER A 1 220 ? -0.267 -17.668 -39.854 1.00 32.06 220 SER A O 1
ATOM 1668 N N . GLY A 1 221 ? -0.076 -19.864 -39.375 1.00 33.94 221 GLY A N 1
ATOM 1669 C CA . GLY A 1 221 ? 1.239 -20.045 -39.960 1.00 33.94 221 GLY A CA 1
ATOM 1670 C C . GLY A 1 221 ? 1.310 -19.727 -41.455 1.00 33.94 221 GLY A C 1
ATOM 1671 O O . GLY A 1 221 ? 0.335 -19.816 -42.204 1.00 33.94 221 GLY A O 1
ATOM 1672 N N . ARG A 1 222 ? 2.532 -19.449 -41.907 1.00 31.92 222 ARG A N 1
ATOM 1673 C CA . ARG A 1 222 ? 2.949 -19.762 -43.271 1.00 31.92 222 ARG A CA 1
ATOM 1674 C C . ARG A 1 222 ? 4.448 -20.035 -43.296 1.00 31.92 222 ARG A C 1
ATOM 1676 O O . ARG A 1 222 ? 5.264 -19.125 -43.225 1.00 31.92 222 ARG A O 1
ATOM 1683 N N . GLN A 1 223 ? 4.777 -21.322 -43.374 1.00 33.56 223 GLN A N 1
ATOM 1684 C CA . GLN A 1 223 ? 5.985 -21.781 -44.043 1.00 33.56 223 GLN A CA 1
ATOM 1685 C C . GLN A 1 223 ? 5.824 -21.511 -45.543 1.00 33.56 223 GLN A C 1
ATOM 1687 O O . GLN A 1 223 ? 4.828 -21.943 -46.127 1.00 33.56 223 GLN A O 1
ATOM 1692 N N . SER A 1 224 ? 6.792 -20.809 -46.128 1.00 38.41 224 SER A N 1
ATOM 1693 C CA . SER A 1 224 ? 7.492 -21.141 -47.383 1.00 38.41 224 SER A CA 1
ATOM 1694 C C . SER A 1 224 ? 8.472 -20.022 -47.703 1.00 38.41 224 SER A C 1
ATOM 1696 O O . SER A 1 224 ? 7.973 -18.889 -47.897 1.00 38.41 224 SER A O 1
#

Sequence (224 aa):
AAPLILAPLLIRVIANVIDVRWQHEFAKDPQTPPELVIGPATSDHPLSVTVTADESVGATSIHAWVRVGLLTPHHDALLAAYGKAADARPPPGLSTPLPGSWLSDTDDVTGVGESTPMVLGRGPARLFAEPMRLHADGVREKIEQGIEARLGPPSGPWPGTEYGPLVNIHWELVLFIKRNGSRPLYWLESLQVDAAESGHHVPVLMSESDRLEAVTATDSGRQS

Foldseek 3Di:
DPPVVCVVVVVVVVVVVVVVVQLVVCQVPPADDWDKDWDAAAQQFWTKIATAGDVVQQFPWKKKWKKKAWDAAAPQLVCVVVVHHPQDDDDPPADHFDPPVVDPDDPFTRDPPRHGPDPPDPGSSNVDDDDHQFMFIWDIDIHDHRDIDIHGHGDALQFWADDDNGTGMWMWMWMWTDHDPDDIDIDIDTDGYHGDPDDHDGPDGDGPDPDDDDDDDDDDDDDD